Protein AF-A0A419ZVN8-F1 (afdb_monomer_lite)

Structure (mmCIF, N/CA/C/O backbone):
data_AF-A0A419ZVN8-F1
#
_entry.id   AF-A0A419ZVN8-F1
#
loop_
_atom_site.group_PDB
_atom_site.id
_atom_site.type_symbol
_atom_site.label_atom_id
_atom_site.label_alt_id
_atom_site.label_comp_id
_atom_site.label_asym_id
_atom_site.label_entity_id
_atom_site.label_seq_id
_atom_site.pdbx_PDB_ins_code
_atom_site.Cartn_x
_atom_site.Cartn_y
_atom_site.Cartn_z
_atom_site.occupancy
_atom_site.B_iso_or_equiv
_atom_site.auth_seq_id
_atom_site.auth_comp_id
_atom_site.auth_asym_id
_atom_site.auth_atom_id
_atom_site.pdbx_PDB_model_num
ATOM 1 N N . MET A 1 1 ? 14.838 47.247 73.086 1.00 38.44 1 MET A N 1
ATOM 2 C CA . MET A 1 1 ? 15.212 47.671 71.716 1.00 38.44 1 MET A CA 1
ATOM 3 C C . MET A 1 1 ? 15.965 46.538 71.036 1.00 38.44 1 MET A C 1
ATOM 5 O O . MET A 1 1 ? 16.837 45.979 71.684 1.00 38.44 1 MET A O 1
ATOM 9 N N . ARG A 1 2 ? 15.657 46.290 69.749 1.00 32.34 2 ARG A N 1
ATOM 10 C CA . ARG A 1 2 ? 16.235 45.283 68.823 1.00 32.34 2 ARG A CA 1
ATOM 11 C C . ARG A 1 2 ? 15.813 43.832 69.115 1.00 32.34 2 ARG A C 1
ATOM 13 O O . ARG A 1 2 ? 16.054 43.340 70.200 1.00 32.34 2 ARG A O 1
ATOM 20 N N . GLY A 1 3 ? 15.202 43.077 68.208 1.00 31.38 3 GLY A N 1
ATOM 21 C CA . GLY A 1 3 ? 14.732 43.330 66.845 1.00 31.38 3 GLY A CA 1
ATOM 22 C C . GLY A 1 3 ? 14.063 42.042 66.348 1.00 31.38 3 GLY A C 1
ATOM 23 O O . GLY A 1 3 ? 14.644 40.968 66.476 1.00 31.38 3 GLY A O 1
ATOM 24 N N . ALA A 1 4 ? 12.829 42.137 65.853 1.00 32.97 4 ALA A N 1
ATOM 25 C CA . ALA A 1 4 ? 12.082 40.998 65.330 1.00 32.97 4 ALA A CA 1
ATOM 26 C C . ALA A 1 4 ? 12.628 40.604 63.948 1.00 32.97 4 ALA A C 1
ATOM 28 O O . ALA A 1 4 ? 12.724 41.444 63.054 1.00 32.97 4 ALA A O 1
ATOM 29 N N . ARG A 1 5 ? 12.995 39.330 63.772 1.00 33.25 5 ARG A N 1
ATOM 30 C CA . ARG A 1 5 ? 13.278 38.745 62.456 1.00 33.25 5 ARG A CA 1
ATOM 31 C C . ARG A 1 5 ? 11.948 38.344 61.822 1.00 33.25 5 ARG A C 1
ATOM 33 O O . ARG A 1 5 ? 11.276 37.454 62.330 1.00 33.25 5 ARG A O 1
ATOM 40 N N . ALA A 1 6 ? 11.579 39.018 60.738 1.00 33.00 6 ALA A N 1
ATOM 41 C CA . ALA A 1 6 ? 10.453 38.643 59.895 1.00 33.00 6 ALA A CA 1
ATOM 42 C C . ALA A 1 6 ? 10.881 37.502 58.960 1.00 33.00 6 ALA A C 1
ATOM 44 O O . ALA A 1 6 ? 11.754 37.678 58.111 1.00 33.00 6 ALA A O 1
ATOM 45 N N . THR A 1 7 ? 10.283 36.328 59.129 1.00 33.84 7 THR A N 1
ATOM 46 C CA . THR A 1 7 ? 10.391 35.205 58.195 1.00 33.84 7 THR A CA 1
ATOM 47 C C . THR A 1 7 ? 9.341 35.398 57.101 1.00 33.84 7 THR A C 1
ATOM 49 O O . THR A 1 7 ? 8.148 35.270 57.360 1.00 33.84 7 THR A O 1
ATOM 52 N N . LEU A 1 8 ? 9.770 35.732 55.879 1.00 32.59 8 LEU A N 1
ATOM 53 C CA . LEU A 1 8 ? 8.911 35.686 54.694 1.00 32.59 8 LEU A CA 1
ATOM 54 C C . LEU A 1 8 ? 8.665 34.220 54.317 1.00 32.59 8 LEU A C 1
ATOM 56 O O . LEU A 1 8 ? 9.545 33.552 53.777 1.00 32.59 8 LEU A O 1
ATOM 60 N N . THR A 1 9 ? 7.464 33.718 54.579 1.00 33.66 9 THR A N 1
ATOM 61 C CA . THR A 1 9 ? 6.960 32.482 53.980 1.00 33.66 9 THR A CA 1
ATOM 62 C C . THR A 1 9 ? 6.421 32.795 52.585 1.00 33.66 9 THR A C 1
ATOM 64 O O . THR A 1 9 ? 5.310 33.296 52.415 1.00 33.66 9 THR A O 1
ATOM 67 N N . ALA A 1 10 ? 7.230 32.512 51.562 1.00 35.88 10 ALA A N 1
ATOM 68 C CA . ALA A 1 10 ? 6.780 32.498 50.175 1.00 35.88 10 ALA A CA 1
ATOM 69 C C . ALA A 1 10 ? 5.736 31.384 50.016 1.00 35.88 10 ALA A C 1
ATOM 71 O O . ALA A 1 10 ? 6.059 30.198 49.995 1.00 35.88 10 ALA A O 1
ATOM 72 N N . THR A 1 11 ? 4.4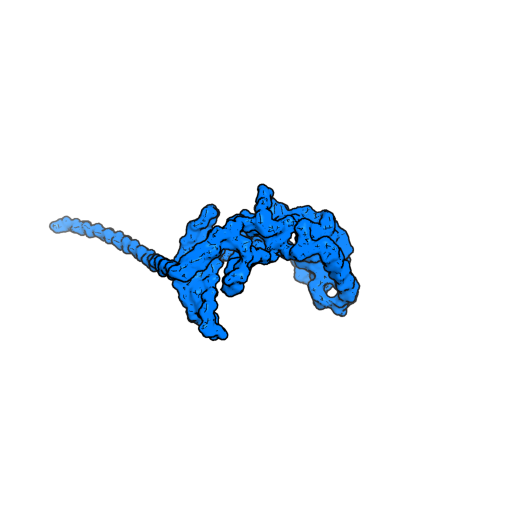65 31.775 49.968 1.00 33.69 11 THR A N 1
ATOM 73 C CA . THR A 1 11 ? 3.355 30.846 49.762 1.00 33.69 11 THR A CA 1
ATOM 74 C C . THR A 1 11 ? 3.328 30.512 48.276 1.00 33.69 11 THR A C 1
ATOM 76 O O . THR A 1 11 ? 2.957 31.344 47.451 1.00 33.69 11 THR A O 1
ATOM 79 N N . CYS A 1 12 ? 3.815 29.323 47.926 1.00 30.81 12 CYS A N 1
ATOM 80 C CA . CYS A 1 12 ? 3.774 28.803 46.567 1.00 30.81 12 CYS A CA 1
ATOM 81 C C . CYS A 1 12 ? 2.303 28.537 46.218 1.00 30.81 12 CYS A C 1
ATOM 83 O O . CYS A 1 12 ? 1.703 27.579 46.705 1.00 30.81 12 CYS A O 1
ATOM 85 N N . LEU A 1 13 ? 1.698 29.443 45.449 1.00 29.70 13 LEU A N 1
ATOM 86 C CA . LEU A 1 13 ? 0.341 29.291 44.943 1.00 29.70 13 LEU A CA 1
ATOM 87 C C . LEU A 1 13 ? 0.371 28.168 43.895 1.00 29.70 13 LEU A C 1
ATOM 89 O O . LEU A 1 13 ? 0.748 28.386 42.744 1.00 29.70 13 LEU A O 1
ATOM 93 N N . ILE A 1 14 ? 0.030 26.947 44.306 1.00 35.34 14 ILE A N 1
ATOM 94 C CA . ILE A 1 14 ? -0.211 25.841 43.380 1.00 35.34 14 ILE A CA 1
ATOM 95 C C . ILE A 1 14 ? -1.505 26.186 42.641 1.00 35.34 14 ILE A C 1
ATOM 97 O O . ILE A 1 14 ? -2.605 25.967 43.143 1.00 35.34 14 ILE A O 1
ATOM 101 N N . LEU A 1 15 ? -1.369 26.782 41.457 1.00 31.55 15 LEU A N 1
ATOM 102 C CA . LEU A 1 15 ? -2.441 26.872 40.474 1.00 31.55 15 LEU A CA 1
ATOM 103 C C . LEU A 1 15 ? -2.736 25.449 39.998 1.00 31.55 15 LEU A C 1
ATOM 105 O O . LEU A 1 15 ? -2.122 24.948 39.057 1.00 31.55 15 LEU A O 1
ATOM 109 N N . THR A 1 16 ? -3.660 24.775 40.677 1.00 30.42 16 THR A N 1
ATOM 110 C CA . THR A 1 16 ? -4.312 23.584 40.142 1.00 30.42 16 THR A CA 1
ATOM 111 C C . THR A 1 16 ? -5.053 24.019 38.887 1.00 30.42 16 THR A C 1
ATOM 113 O O . THR A 1 16 ? -6.088 24.683 38.965 1.00 30.42 16 THR A O 1
ATOM 116 N N . VAL A 1 17 ? -4.495 23.697 37.721 1.00 35.50 17 VAL A N 1
ATOM 117 C CA . VAL A 1 17 ? -5.215 23.785 36.455 1.00 35.50 17 VAL A CA 1
ATOM 118 C C . VAL A 1 17 ? -6.375 22.808 36.592 1.00 35.50 17 VAL A C 1
ATOM 120 O O . VAL A 1 17 ? -6.175 21.598 36.542 1.00 35.50 17 VAL A O 1
ATOM 123 N N . ALA A 1 18 ? -7.570 23.329 36.863 1.00 32.03 18 ALA A N 1
ATOM 124 C CA . ALA A 1 18 ? -8.788 22.547 36.805 1.00 32.03 18 ALA A CA 1
ATOM 125 C C . ALA A 1 18 ? -8.945 22.099 35.350 1.00 32.03 18 ALA A C 1
ATOM 127 O O . ALA A 1 18 ? -9.405 22.860 34.495 1.00 32.03 18 ALA A O 1
ATOM 128 N N . ALA A 1 19 ? -8.494 20.880 35.052 1.00 35.34 19 ALA A N 1
ATOM 129 C CA . ALA A 1 19 ? -8.996 20.155 33.907 1.00 35.34 19 ALA A CA 1
ATOM 130 C C . ALA A 1 19 ? -10.515 20.133 34.092 1.00 35.34 19 ALA A C 1
ATOM 132 O O . ALA A 1 19 ? -11.022 19.615 35.084 1.00 35.34 19 ALA A O 1
ATOM 133 N N . CYS A 1 20 ? -11.241 20.821 33.212 1.00 39.22 20 CYS A N 1
ATOM 134 C CA . CYS A 1 20 ? -12.676 20.635 33.128 1.00 39.22 20 CYS A CA 1
ATOM 135 C C . CYS A 1 20 ? -12.872 19.189 32.680 1.00 39.22 20 CYS A C 1
ATOM 137 O O . CYS A 1 20 ? -12.807 18.898 31.486 1.00 39.22 20 CYS A O 1
ATOM 139 N N . ASP A 1 21 ? -13.046 18.299 33.653 1.00 44.16 21 ASP A N 1
ATOM 140 C CA . ASP A 1 21 ? -13.523 16.941 33.459 1.00 44.16 21 ASP A CA 1
ATOM 141 C C . ASP A 1 21 ? -14.957 17.051 32.941 1.00 44.16 21 ASP A C 1
ATOM 143 O O . ASP A 1 21 ? -15.935 16.966 33.688 1.00 44.16 21 ASP A O 1
ATOM 147 N N . HIS A 1 22 ? -15.094 17.313 31.640 1.00 50.59 22 HIS A N 1
ATOM 148 C CA . HIS A 1 22 ? -16.333 17.068 30.924 1.00 50.59 22 HIS A CA 1
ATOM 149 C C . HIS A 1 22 ? -16.566 15.562 30.977 1.00 50.59 22 HIS A C 1
ATOM 151 O O . HIS A 1 22 ? -16.137 14.807 30.108 1.00 50.59 22 HIS A O 1
ATOM 157 N N . THR A 1 23 ? -17.214 15.125 32.054 1.00 57.00 23 THR A N 1
ATOM 158 C CA . THR A 1 23 ? -17.804 13.800 32.134 1.00 57.00 23 THR A CA 1
ATOM 159 C C . THR A 1 23 ? -18.853 13.748 31.028 1.00 57.00 23 THR A C 1
ATOM 161 O O . THR A 1 23 ? -19.780 14.565 31.034 1.00 57.00 23 THR A O 1
ATOM 164 N N . PRO A 1 24 ? -18.693 12.865 30.030 1.00 61.81 24 PRO A N 1
ATOM 165 C CA . PRO A 1 24 ? -19.634 12.787 28.926 1.00 61.81 24 PRO A CA 1
ATOM 166 C C . PRO A 1 24 ? -21.029 12.525 29.475 1.00 61.81 24 PRO A C 1
ATOM 168 O O . PRO A 1 24 ? -21.186 11.745 30.421 1.00 61.81 24 PRO A O 1
ATOM 171 N N . ALA A 1 25 ? -22.041 13.143 28.866 1.00 70.25 25 ALA A N 1
ATOM 172 C CA . ALA A 1 25 ? -23.415 12.790 29.175 1.00 70.25 25 ALA A CA 1
ATOM 173 C C . ALA A 1 25 ? -23.591 11.266 29.009 1.00 70.25 25 ALA A C 1
ATOM 175 O O . ALA A 1 25 ? -23.062 10.687 28.052 1.00 70.25 25 ALA A O 1
ATOM 176 N N . PRO A 1 26 ? -24.291 10.590 29.935 1.00 79.62 26 PRO A N 1
ATOM 177 C CA . PRO A 1 26 ? -24.546 9.167 29.794 1.00 79.62 26 PRO A CA 1
ATOM 178 C C . PRO A 1 26 ? -25.310 8.912 28.494 1.00 79.62 26 PRO A C 1
ATOM 180 O O . PRO A 1 26 ? -26.204 9.680 28.138 1.00 79.62 26 PRO A O 1
ATOM 183 N N . LEU A 1 27 ? -24.978 7.809 27.816 1.00 81.75 27 LEU A N 1
ATOM 184 C CA . LEU A 1 27 ? -25.662 7.399 26.591 1.00 81.75 27 LEU A CA 1
ATOM 185 C C . LEU A 1 27 ? -27.183 7.373 26.804 1.00 81.75 27 LEU A C 1
ATOM 187 O O . LEU A 1 27 ? -27.677 6.831 27.805 1.00 81.75 27 LEU A O 1
ATOM 191 N N . SER A 1 28 ? -27.923 7.917 25.842 1.00 87.25 28 SER A N 1
ATOM 192 C CA . SER A 1 28 ? -29.377 7.784 25.779 1.00 87.25 28 SER A CA 1
ATOM 193 C C . SER A 1 28 ? -29.785 6.313 25.660 1.00 87.25 28 SER A C 1
ATOM 195 O O . SER A 1 28 ? -28.987 5.446 25.299 1.00 87.25 28 SER A O 1
ATOM 197 N N . GLN A 1 29 ? -31.052 6.004 25.942 1.00 88.69 29 GLN A N 1
ATOM 198 C CA . GLN A 1 29 ? -31.547 4.630 25.822 1.00 88.69 29 GLN A CA 1
ATOM 199 C C . GLN A 1 29 ? -31.374 4.072 24.400 1.00 88.69 29 GLN A C 1
ATOM 201 O O . GLN A 1 29 ? -31.013 2.909 24.239 1.00 88.69 29 GLN A O 1
ATOM 206 N N . GLN A 1 30 ? -31.576 4.915 23.384 1.00 86.50 30 GLN A N 1
ATOM 207 C CA . GLN A 1 30 ? -31.371 4.552 21.985 1.00 86.50 30 GLN A CA 1
ATOM 208 C C . GLN A 1 30 ? -29.889 4.285 21.681 1.00 86.50 30 GLN A C 1
ATOM 210 O O . GLN A 1 30 ? -29.562 3.273 21.072 1.00 86.50 30 GLN A O 1
ATOM 215 N N . GLU A 1 31 ? -28.978 5.146 22.143 1.00 85.50 31 GLU A N 1
ATOM 216 C CA . GLU A 1 31 ? -27.533 4.941 21.950 1.00 85.50 31 GLU A CA 1
ATOM 217 C C . GLU A 1 31 ? -27.042 3.677 22.661 1.00 85.50 31 GLU A C 1
ATOM 219 O O . GLU A 1 31 ? -26.253 2.925 22.096 1.00 85.50 31 GLU A O 1
ATOM 224 N N . LYS A 1 32 ? -27.556 3.385 23.862 1.00 89.00 32 LYS A N 1
ATOM 225 C CA . LYS A 1 32 ? -27.268 2.125 24.561 1.00 89.00 32 LYS A CA 1
ATOM 226 C C . LYS A 1 32 ? -27.715 0.912 23.754 1.00 89.00 32 LYS A C 1
ATOM 228 O O . LYS A 1 32 ? -26.966 -0.057 23.688 1.00 89.00 32 LYS A O 1
ATOM 233 N N . GLN A 1 33 ? -28.903 0.954 23.150 1.00 89.69 33 GLN A N 1
ATOM 234 C CA . GLN A 1 33 ? -29.400 -0.136 22.305 1.00 89.69 33 GLN A CA 1
ATOM 235 C C . GLN A 1 33 ? -28.502 -0.349 21.083 1.00 89.69 33 GLN A C 1
ATOM 237 O O . GLN A 1 33 ? -28.076 -1.476 20.857 1.00 89.69 33 GLN A O 1
ATOM 242 N N . ILE A 1 34 ? -28.135 0.726 20.377 1.00 87.19 34 ILE A N 1
ATOM 243 C CA . ILE A 1 34 ? -27.240 0.662 19.208 1.00 87.19 34 ILE A CA 1
ATOM 244 C C . ILE A 1 34 ? -25.877 0.082 19.597 1.00 87.19 34 ILE A C 1
ATOM 246 O O . ILE A 1 34 ? -25.392 -0.845 18.958 1.00 87.19 34 ILE A O 1
ATOM 250 N N . VAL A 1 35 ? -25.261 0.591 20.669 1.00 87.06 35 VAL A N 1
ATOM 251 C CA . VAL A 1 35 ? -23.969 0.081 21.153 1.00 87.06 35 VAL A CA 1
ATOM 252 C C . VAL A 1 35 ? -24.077 -1.388 21.567 1.00 87.06 35 VAL A C 1
ATOM 254 O O . VAL A 1 35 ? -23.180 -2.170 21.260 1.00 87.06 35 VAL A O 1
ATOM 257 N N . THR A 1 36 ? -25.169 -1.781 22.227 1.00 90.75 36 THR A N 1
ATOM 258 C CA . THR A 1 36 ? -25.416 -3.182 22.608 1.00 90.75 36 THR A CA 1
ATOM 259 C C . THR A 1 36 ? -25.515 -4.083 21.380 1.00 90.75 36 THR A C 1
ATOM 261 O O . THR A 1 36 ? -24.884 -5.132 21.352 1.00 90.75 36 THR A O 1
ATOM 264 N N . GLU A 1 37 ? -26.259 -3.676 20.352 1.00 88.31 37 GLU A N 1
ATOM 265 C CA . GLU A 1 37 ? -26.406 -4.437 19.107 1.00 88.31 37 GLU A CA 1
ATOM 266 C C . GLU A 1 37 ? -25.074 -4.567 18.358 1.00 88.31 37 GLU A C 1
ATOM 268 O O . GLU A 1 37 ? -24.671 -5.671 17.996 1.00 88.31 37 GLU A O 1
ATOM 273 N N . LEU A 1 38 ? -24.331 -3.463 18.227 1.00 87.06 38 LEU A N 1
ATOM 274 C CA . LEU A 1 38 ? -23.009 -3.437 17.595 1.00 87.06 38 LEU A CA 1
ATOM 275 C C . LEU A 1 38 ? -21.993 -4.356 18.266 1.00 87.06 38 LEU A C 1
ATOM 277 O O . LEU A 1 38 ? -21.123 -4.924 17.608 1.00 87.06 38 LEU A O 1
ATOM 281 N N . THR A 1 39 ? -22.076 -4.469 19.589 1.00 90.31 39 THR A N 1
ATOM 282 C CA . THR A 1 39 ? -21.124 -5.239 20.392 1.00 90.31 39 THR A CA 1
ATOM 283 C C . THR A 1 39 ? -21.623 -6.640 20.736 1.00 90.31 39 THR A C 1
ATOM 285 O O . THR A 1 39 ? -20.888 -7.405 21.358 1.00 90.31 39 THR A O 1
ATOM 288 N N . ALA A 1 40 ? -22.827 -7.018 20.294 1.00 91.94 40 ALA A N 1
ATOM 289 C CA . ALA A 1 40 ? -23.412 -8.327 20.577 1.00 91.94 40 ALA A CA 1
ATOM 290 C C . ALA A 1 40 ? -22.650 -9.478 19.903 1.00 91.94 40 ALA A C 1
ATOM 292 O O . ALA A 1 40 ? -22.588 -10.580 20.444 1.00 91.94 40 ALA A O 1
ATOM 293 N N . ASN A 1 41 ? -22.070 -9.227 18.726 1.00 91.94 41 ASN A N 1
ATOM 294 C CA . ASN A 1 41 ? -21.325 -10.215 17.953 1.00 91.94 41 ASN A CA 1
ATOM 295 C C . ASN A 1 41 ? -20.033 -9.602 17.407 1.00 91.94 41 ASN A C 1
ATOM 297 O O . ASN A 1 41 ? -19.969 -9.182 16.252 1.00 91.94 41 ASN A O 1
ATOM 301 N N . LEU A 1 42 ? -19.011 -9.529 18.257 1.00 93.31 42 LEU A N 1
ATOM 302 C CA . LEU A 1 42 ? -17.692 -9.051 17.863 1.00 93.31 42 LEU A CA 1
ATOM 303 C C . LEU A 1 42 ? -16.832 -10.194 17.321 1.00 93.31 42 LEU A C 1
ATOM 305 O O . LEU A 1 42 ? -16.788 -11.286 17.888 1.00 93.31 42 LEU A O 1
ATOM 309 N N . LYS A 1 43 ? -16.087 -9.905 16.257 1.00 94.19 43 LYS A N 1
ATOM 310 C CA . LYS A 1 43 ? -15.035 -10.761 15.715 1.00 94.19 43 LYS A CA 1
ATOM 311 C C . LYS A 1 43 ? -13.684 -10.080 15.849 1.00 94.19 43 LYS A C 1
ATOM 313 O O . LYS A 1 43 ? -13.550 -8.888 15.569 1.00 94.19 43 LYS A O 1
ATOM 318 N N . THR A 1 44 ? -12.675 -10.850 16.235 1.00 95.00 44 THR A N 1
ATOM 319 C CA . THR A 1 44 ? -11.290 -10.381 16.254 1.00 95.00 44 THR A CA 1
ATOM 320 C C . THR A 1 44 ? -10.742 -10.333 14.830 1.00 95.00 44 THR A C 1
ATOM 322 O O . THR A 1 44 ? -10.755 -11.333 14.117 1.00 95.00 44 THR A O 1
ATOM 325 N N . ARG A 1 45 ? -10.255 -9.164 14.422 1.00 94.50 45 ARG A N 1
ATOM 326 C CA . ARG A 1 45 ? -9.650 -8.873 13.121 1.00 94.50 45 ARG A CA 1
ATOM 327 C C . ARG A 1 45 ? -8.176 -8.520 13.314 1.00 94.50 45 ARG A C 1
ATOM 329 O O . ARG A 1 45 ? -7.815 -7.889 14.307 1.00 94.50 45 ARG A O 1
ATOM 336 N N . CYS A 1 46 ? -7.335 -8.908 12.358 1.00 94.69 46 CYS A N 1
ATOM 337 C CA . CYS A 1 46 ? -5.917 -8.549 12.337 1.00 94.69 46 CYS A CA 1
ATOM 338 C C . CYS A 1 46 ? -5.700 -7.322 11.444 1.00 94.69 46 CYS A C 1
ATOM 340 O O . CYS A 1 46 ? -5.969 -7.391 10.245 1.00 94.69 46 CYS A O 1
ATOM 342 N N . VAL A 1 47 ? -5.193 -6.225 12.008 1.00 93.56 47 VAL A N 1
ATOM 343 C CA . VAL A 1 47 ? -4.910 -4.973 11.288 1.00 93.56 47 VAL A CA 1
ATOM 344 C C . VAL A 1 47 ? -3.490 -4.537 11.616 1.00 93.56 47 VAL A C 1
ATOM 346 O O . VAL A 1 47 ? -3.141 -4.369 12.784 1.00 93.56 47 VAL A O 1
ATOM 349 N N . GLY A 1 48 ? -2.644 -4.394 10.595 1.00 93.38 48 GLY A N 1
ATOM 350 C CA . GLY A 1 48 ? -1.220 -4.151 10.792 1.00 93.38 48 GLY A CA 1
ATOM 351 C C . GLY A 1 48 ? -0.600 -5.255 11.643 1.00 93.38 48 GLY A C 1
ATOM 352 O O . GLY A 1 48 ? -0.553 -6.411 11.229 1.00 93.38 48 GLY A O 1
ATOM 353 N N . ARG A 1 49 ? -0.150 -4.898 12.844 1.00 92.00 49 ARG A N 1
ATOM 354 C CA . ARG A 1 49 ? 0.451 -5.825 13.820 1.00 92.00 49 ARG A CA 1
ATOM 355 C C . ARG A 1 49 ? -0.417 -6.055 15.055 1.00 92.00 49 ARG A C 1
ATOM 357 O O . ARG A 1 49 ? 0.046 -6.639 16.029 1.00 92.00 49 ARG A O 1
ATOM 364 N N . TYR A 1 50 ? -1.656 -5.575 15.030 1.00 91.12 50 TYR A N 1
ATOM 365 C CA . TYR A 1 50 ? -2.545 -5.554 16.181 1.00 91.12 50 TYR A CA 1
ATOM 366 C C . TYR A 1 50 ? -3.824 -6.334 15.905 1.00 91.12 50 TYR A C 1
ATOM 368 O O . TYR A 1 50 ? -4.206 -6.595 14.762 1.00 91.12 50 TYR A O 1
ATOM 376 N N . LEU A 1 51 ? -4.493 -6.692 16.996 1.00 92.88 51 LEU A N 1
ATOM 377 C CA . LEU A 1 51 ? -5.805 -7.311 16.973 1.00 92.88 51 LEU A CA 1
ATOM 378 C C . LEU A 1 51 ? -6.842 -6.293 17.434 1.00 92.88 51 LEU A C 1
ATOM 380 O O . LEU A 1 51 ? -6.658 -5.635 18.458 1.00 92.88 51 LEU A O 1
ATOM 384 N N . ILE A 1 52 ? -7.939 -6.193 16.691 1.00 91.44 52 ILE A N 1
ATOM 385 C CA . ILE A 1 52 ? -9.081 -5.351 17.037 1.00 91.44 52 ILE A CA 1
ATOM 386 C C . ILE A 1 52 ? -10.371 -6.157 16.956 1.00 91.44 52 ILE A C 1
ATOM 388 O O . ILE A 1 52 ? -10.549 -6.977 16.062 1.00 91.44 52 ILE A O 1
ATOM 392 N N . ASN A 1 53 ? -11.287 -5.923 17.888 1.00 93.31 53 ASN A N 1
ATOM 393 C CA . ASN A 1 53 ? -12.617 -6.514 17.839 1.00 93.31 53 ASN A CA 1
ATOM 394 C C . ASN A 1 53 ? -13.563 -5.581 17.080 1.00 93.31 53 ASN A C 1
ATOM 396 O O . ASN A 1 53 ? -13.763 -4.444 17.498 1.00 93.31 53 ASN A O 1
ATOM 400 N N . MET A 1 54 ? -14.153 -6.075 15.992 1.00 92.38 54 MET A N 1
ATOM 401 C CA . MET A 1 54 ? -15.116 -5.343 15.162 1.00 92.38 54 MET A CA 1
ATOM 402 C C . MET A 1 54 ? -16.450 -6.091 15.098 1.00 92.38 54 MET A C 1
ATOM 404 O O . MET A 1 54 ? -16.447 -7.316 15.246 1.00 92.38 54 MET A O 1
ATOM 408 N N . PRO A 1 55 ? -17.583 -5.403 14.857 1.00 91.50 55 PRO A N 1
ATOM 409 C CA . PRO A 1 55 ? -18.851 -6.069 14.571 1.00 91.50 55 PRO A CA 1
ATOM 410 C C . PRO A 1 55 ? -18.682 -7.134 13.482 1.00 91.50 55 PRO A C 1
ATOM 412 O O . PRO A 1 55 ? -17.956 -6.935 12.506 1.00 91.50 55 PRO A O 1
ATOM 415 N N . GLY A 1 56 ? -19.300 -8.298 13.671 1.00 90.31 56 GLY A N 1
ATOM 416 C CA . GLY A 1 56 ? -19.064 -9.470 12.827 1.00 90.31 56 GLY A CA 1
ATOM 417 C C . GLY A 1 56 ? -19.513 -9.313 11.371 1.00 90.31 56 GLY A C 1
ATOM 418 O O . GLY A 1 56 ? -19.068 -10.088 10.525 1.00 90.31 56 GLY A O 1
ATOM 419 N N . ASP A 1 57 ? -20.365 -8.330 11.088 1.00 88.69 57 ASP A N 1
ATOM 420 C CA . ASP A 1 57 ? -20.850 -7.926 9.765 1.00 88.69 57 ASP A CA 1
ATOM 421 C C . ASP A 1 57 ? -20.042 -6.767 9.149 1.00 88.69 57 ASP A C 1
ATOM 423 O O . ASP A 1 57 ? -20.342 -6.324 8.038 1.00 88.69 57 ASP A O 1
ATOM 427 N N . ALA A 1 58 ? -19.018 -6.263 9.847 1.00 91.31 58 ALA A N 1
ATOM 428 C CA . ALA A 1 58 ? -18.166 -5.198 9.343 1.00 91.31 58 ALA A CA 1
ATOM 429 C C . ALA A 1 58 ? -17.325 -5.689 8.157 1.00 91.31 58 ALA A C 1
ATOM 431 O O . ALA A 1 58 ? -16.588 -6.671 8.275 1.00 91.31 58 ALA A O 1
ATOM 432 N N . VAL A 1 59 ? -17.399 -4.966 7.039 1.00 91.44 59 VAL A N 1
ATOM 433 C CA . VAL A 1 59 ? -16.652 -5.258 5.810 1.00 91.44 59 VAL A CA 1
ATOM 434 C C . VAL A 1 59 ? -15.308 -4.542 5.846 1.00 91.44 59 VAL A C 1
ATOM 436 O O . VAL A 1 59 ? -15.266 -3.313 5.956 1.00 91.44 59 VAL A O 1
ATOM 439 N N . GLU A 1 60 ? -14.223 -5.308 5.726 1.00 92.81 60 GLU A N 1
ATOM 440 C CA . GLU A 1 60 ? -12.848 -4.806 5.734 1.00 92.81 60 GLU A CA 1
ATOM 441 C C . GLU A 1 60 ? -12.423 -4.341 4.331 1.00 92.81 60 GLU A C 1
ATOM 443 O O . GLU A 1 60 ? -12.625 -5.016 3.319 1.00 92.81 60 GLU A O 1
ATOM 448 N N . SER A 1 61 ? -11.789 -3.177 4.248 1.00 92.50 61 SER A N 1
ATOM 449 C CA . SER A 1 61 ? -11.118 -2.707 3.035 1.00 92.50 61 SER A CA 1
ATOM 450 C C . SER A 1 61 ? -9.901 -1.877 3.405 1.00 92.50 61 SER A C 1
ATOM 452 O O . SER A 1 61 ? -9.843 -1.323 4.495 1.00 92.50 61 SER A O 1
ATOM 454 N N . GLY A 1 62 ? -8.904 -1.785 2.532 1.00 92.00 62 GLY A N 1
ATOM 455 C CA . GLY A 1 62 ? -7.688 -1.066 2.884 1.00 92.00 62 GLY A CA 1
ATOM 456 C C . GLY A 1 62 ? -6.499 -1.431 2.023 1.00 92.00 62 GLY A C 1
ATOM 457 O O . GLY A 1 62 ? -6.618 -2.144 1.023 1.00 92.00 62 GLY A O 1
ATOM 458 N N . HIS A 1 63 ? -5.343 -0.916 2.417 1.00 90.94 63 HIS A N 1
ATOM 459 C CA . HIS A 1 63 ? -4.073 -1.205 1.768 1.00 90.94 63 HIS A CA 1
ATOM 460 C C . HIS A 1 63 ? -2.914 -1.085 2.757 1.00 90.94 63 HIS A C 1
ATOM 462 O O . HIS A 1 63 ? -3.044 -0.509 3.837 1.00 90.94 63 HIS A O 1
ATOM 468 N N . ALA A 1 64 ? -1.767 -1.631 2.362 1.00 95.69 64 ALA A N 1
ATOM 469 C CA . ALA A 1 64 ? -0.521 -1.478 3.094 1.00 95.69 64 ALA A CA 1
ATOM 470 C C . ALA A 1 64 ? 0.511 -0.739 2.243 1.00 95.69 64 ALA A C 1
ATOM 472 O O . ALA A 1 64 ? 0.506 -0.812 1.011 1.00 95.69 64 ALA A O 1
ATOM 473 N N . LYS A 1 65 ? 1.446 -0.061 2.895 1.00 96.06 65 LYS A N 1
ATOM 474 C CA . LYS A 1 65 ? 2.666 0.452 2.287 1.00 96.06 65 LYS A CA 1
ATOM 475 C C . LYS A 1 65 ? 3.845 0.047 3.153 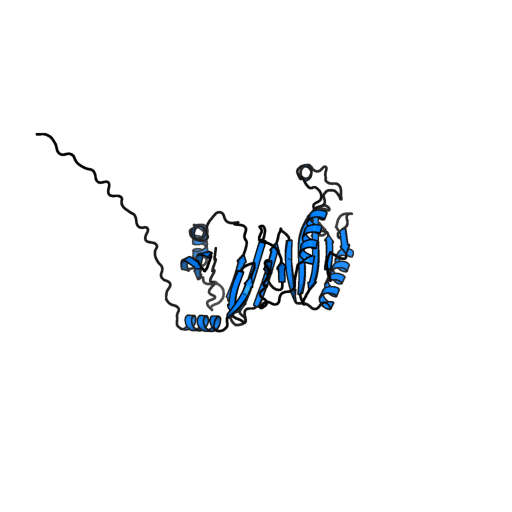1.00 96.06 65 LYS A C 1
ATOM 477 O O . LYS A 1 65 ? 3.959 0.495 4.283 1.00 96.06 65 LYS A O 1
ATOM 482 N N . ILE A 1 66 ? 4.716 -0.801 2.622 1.00 95.38 66 ILE A N 1
ATOM 483 C CA . ILE A 1 66 ? 5.824 -1.402 3.372 1.00 95.38 66 ILE A CA 1
ATOM 484 C C . ILE A 1 66 ? 7.109 -1.136 2.598 1.00 95.38 66 ILE A C 1
ATOM 486 O O . ILE A 1 66 ? 7.179 -1.408 1.402 1.00 95.38 66 ILE A O 1
ATOM 490 N N . GLN A 1 67 ? 8.114 -0.548 3.247 1.00 94.19 67 GLN A N 1
ATOM 491 C CA . GLN A 1 67 ? 9.391 -0.160 2.633 1.00 94.19 67 GLN A CA 1
ATOM 492 C C . GLN A 1 67 ? 9.213 0.667 1.341 1.00 94.19 67 GLN A C 1
ATOM 494 O O . GLN A 1 67 ? 9.957 0.533 0.369 1.00 94.19 67 GLN A O 1
ATOM 499 N N . GLY A 1 68 ? 8.189 1.528 1.315 1.00 94.06 68 GLY A N 1
ATOM 500 C CA . GLY A 1 68 ? 7.840 2.357 0.159 1.00 94.06 68 GLY A CA 1
ATOM 501 C C . GLY A 1 68 ? 7.037 1.655 -0.945 1.00 94.06 68 GLY A C 1
ATOM 502 O O . GLY A 1 68 ? 6.589 2.338 -1.868 1.00 94.06 68 GLY A O 1
ATOM 503 N N . VAL A 1 69 ? 6.812 0.341 -0.849 1.00 97.56 69 VAL A N 1
ATOM 504 C CA . VAL A 1 69 ? 5.989 -0.440 -1.783 1.00 97.56 69 VAL A CA 1
ATOM 505 C C . VAL A 1 69 ? 4.536 -0.387 -1.330 1.00 97.56 69 VAL A C 1
ATOM 507 O O . VAL A 1 69 ? 4.208 -0.869 -0.251 1.00 97.56 69 VAL A O 1
ATOM 510 N N . SER A 1 70 ? 3.656 0.178 -2.152 1.00 97.69 70 SER A N 1
ATOM 511 C CA . SER A 1 70 ? 2.208 0.132 -1.925 1.00 97.69 70 SER A CA 1
ATOM 512 C C . SER A 1 70 ? 1.666 -1.226 -2.352 1.00 97.69 70 SER A C 1
ATOM 514 O O . SER A 1 70 ? 1.908 -1.643 -3.479 1.00 97.69 70 SER A O 1
ATOM 516 N N . ILE A 1 71 ? 0.922 -1.901 -1.484 1.00 97.56 71 ILE A N 1
ATOM 517 C CA . ILE A 1 71 ? 0.403 -3.253 -1.684 1.00 97.56 71 ILE A CA 1
ATOM 518 C C . ILE A 1 71 ? -1.119 -3.198 -1.576 1.00 97.56 71 ILE A C 1
ATOM 520 O O . ILE A 1 71 ? -1.671 -2.901 -0.517 1.00 97.56 71 ILE A O 1
ATOM 524 N N . GLY A 1 72 ? -1.793 -3.491 -2.686 1.00 95.38 72 GLY A N 1
ATOM 525 C CA . GLY A 1 72 ? -3.234 -3.732 -2.712 1.00 95.38 72 GLY A CA 1
ATOM 526 C C . GLY A 1 72 ? -3.537 -5.216 -2.886 1.00 95.38 72 GLY A C 1
ATOM 527 O O . GLY A 1 72 ? -2.808 -5.907 -3.605 1.00 95.38 72 GLY A O 1
ATOM 528 N N . ALA A 1 73 ? -4.623 -5.682 -2.274 1.00 96.94 73 ALA A N 1
ATOM 529 C CA . ALA A 1 73 ? -5.191 -7.002 -2.520 1.00 96.94 73 ALA A CA 1
ATOM 530 C C . ALA A 1 73 ? -6.608 -6.887 -3.093 1.00 96.94 73 ALA A C 1
ATOM 532 O O . ALA A 1 73 ? -7.341 -5.941 -2.807 1.00 96.94 73 ALA A O 1
ATOM 533 N N . LYS A 1 74 ? -7.001 -7.859 -3.915 1.00 96.62 74 LYS A N 1
ATOM 534 C CA . LYS A 1 74 ? -8.363 -7.975 -4.442 1.00 96.62 74 LYS A CA 1
ATOM 535 C C . LYS A 1 74 ? -8.759 -9.440 -4.531 1.00 96.62 74 LYS A C 1
ATOM 537 O O . LYS A 1 74 ? -8.068 -10.206 -5.198 1.00 96.62 74 LYS A O 1
ATOM 542 N N . ALA A 1 75 ? -9.879 -9.805 -3.912 1.00 96.44 75 ALA A N 1
ATOM 543 C CA . ALA A 1 75 ? -10.452 -11.139 -4.055 1.00 96.44 75 ALA A CA 1
ATOM 544 C C . ALA A 1 75 ? -10.840 -11.396 -5.522 1.00 96.44 75 ALA A C 1
ATOM 546 O O . ALA A 1 75 ? -11.558 -10.590 -6.125 1.00 96.44 75 ALA A O 1
ATOM 547 N N . MET A 1 76 ? -10.334 -12.481 -6.109 1.00 97.69 76 MET A N 1
ATOM 548 C CA . MET A 1 76 ? -10.661 -12.919 -7.469 1.00 97.69 76 MET A CA 1
ATOM 549 C C . MET A 1 76 ? -10.174 -14.345 -7.753 1.00 97.69 76 MET A C 1
ATOM 551 O O . MET A 1 76 ? -9.235 -14.834 -7.123 1.00 97.69 76 MET A O 1
ATOM 555 N N . THR A 1 77 ? -10.772 -14.998 -8.754 1.00 98.31 77 THR A N 1
ATOM 556 C CA . THR A 1 77 ? -10.315 -16.320 -9.208 1.00 98.31 77 THR A CA 1
ATOM 557 C C . THR A 1 77 ? -8.962 -16.237 -9.914 1.00 98.31 77 THR A C 1
ATOM 559 O O . THR A 1 77 ? -8.555 -15.175 -10.401 1.00 98.31 77 THR A O 1
ATOM 562 N N . GLU A 1 78 ? -8.264 -17.367 -9.991 1.00 97.94 78 GLU A N 1
ATOM 563 C CA . GLU A 1 78 ? -6.973 -17.449 -10.671 1.00 97.94 78 GLU A CA 1
ATOM 564 C C . GLU A 1 78 ? -7.105 -17.169 -12.178 1.00 97.94 78 GLU A C 1
ATOM 566 O O . GLU A 1 78 ? -6.261 -16.496 -12.771 1.00 97.94 78 GLU A O 1
ATOM 571 N N . GLU A 1 79 ? -8.199 -17.600 -12.811 1.00 98.31 79 GLU A N 1
ATOM 572 C CA . GLU A 1 79 ? -8.469 -17.323 -14.226 1.00 98.31 79 GLU A CA 1
ATOM 573 C C . GLU A 1 79 ? -8.684 -15.828 -14.468 1.00 98.31 79 GLU A C 1
ATOM 575 O O . GLU A 1 79 ? -8.154 -15.266 -15.432 1.00 98.31 79 GLU A O 1
ATOM 580 N N . ALA A 1 80 ? -9.428 -15.162 -13.577 1.00 98.56 80 ALA A N 1
ATOM 581 C CA . ALA A 1 80 ? -9.636 -13.720 -13.643 1.00 98.56 80 ALA A CA 1
ATOM 582 C C . ALA A 1 80 ? -8.311 -12.964 -13.468 1.00 98.56 80 ALA A C 1
ATOM 584 O O . ALA A 1 80 ? -8.059 -11.999 -14.190 1.00 98.56 80 ALA A O 1
ATOM 585 N N . TYR A 1 81 ? -7.444 -13.434 -12.568 1.00 98.50 81 TYR A N 1
ATOM 586 C CA . TYR A 1 81 ? -6.090 -12.913 -12.398 1.00 98.50 81 TYR A CA 1
ATOM 587 C C . TYR A 1 81 ? -5.242 -13.066 -13.668 1.00 98.50 81 TYR A C 1
ATOM 589 O O . TYR A 1 81 ? -4.701 -12.078 -14.166 1.00 98.50 81 TYR A O 1
ATOM 597 N N . ARG A 1 82 ? -5.161 -14.277 -14.234 1.00 98.25 82 ARG A N 1
ATOM 598 C CA . ARG A 1 82 ? -4.390 -14.554 -15.460 1.00 98.25 82 ARG A CA 1
ATOM 599 C C . ARG A 1 82 ? -4.867 -13.675 -16.619 1.00 98.25 82 ARG A C 1
ATOM 601 O O . ARG A 1 82 ? -4.051 -13.118 -17.353 1.00 98.25 82 ARG A O 1
ATOM 608 N N . LYS A 1 83 ? -6.186 -13.490 -16.745 1.00 98.50 83 LYS A N 1
ATOM 609 C CA . LYS A 1 83 ? -6.787 -12.584 -17.730 1.00 98.50 83 LYS A CA 1
ATOM 610 C C . LYS A 1 83 ? -6.410 -11.124 -17.473 1.00 98.50 83 LYS A C 1
ATOM 612 O O . LYS A 1 83 ? -6.053 -10.435 -18.425 1.00 98.50 83 LYS A O 1
ATOM 617 N N . GLU A 1 84 ? -6.457 -10.661 -16.222 1.00 98.56 84 GLU A N 1
ATOM 618 C CA . GLU A 1 84 ? -6.070 -9.291 -15.853 1.00 98.56 84 GLU A CA 1
ATOM 619 C C . GLU A 1 84 ? -4.608 -9.006 -16.231 1.00 98.56 84 GLU A C 1
ATOM 621 O O . GLU A 1 84 ? -4.328 -7.995 -16.877 1.00 98.56 84 GLU A O 1
ATOM 626 N N . VAL A 1 85 ? -3.685 -9.917 -15.902 1.00 98.50 85 VAL A N 1
ATOM 627 C CA . VAL A 1 85 ? -2.255 -9.776 -16.229 1.00 98.50 85 VAL A CA 1
ATOM 628 C C . VAL A 1 85 ? -2.029 -9.749 -17.743 1.00 98.50 85 VAL A C 1
ATOM 630 O O . VAL A 1 85 ? -1.351 -8.850 -18.242 1.00 98.50 85 VAL A O 1
ATOM 633 N N . ALA A 1 86 ? -2.643 -10.666 -18.497 1.00 98.44 86 ALA A N 1
ATOM 634 C CA . ALA A 1 86 ? -2.505 -10.715 -19.956 1.00 98.44 86 ALA A CA 1
ATOM 635 C C . ALA A 1 86 ? -3.075 -9.461 -20.649 1.00 98.44 86 ALA A C 1
ATOM 637 O O . ALA A 1 86 ? -2.488 -8.928 -21.599 1.00 98.44 86 ALA A O 1
ATOM 638 N N . GLN A 1 87 ? -4.209 -8.951 -20.160 1.00 98.56 87 GLN A N 1
ATOM 639 C CA . GLN A 1 87 ? -4.793 -7.699 -20.644 1.00 98.56 87 GLN A CA 1
ATOM 640 C C . GLN A 1 87 ? -3.887 -6.509 -20.334 1.00 98.56 87 GLN A C 1
ATOM 642 O O . GLN A 1 87 ? -3.637 -5.683 -21.215 1.00 98.56 87 GLN A O 1
ATOM 647 N N . ARG A 1 88 ? -3.352 -6.438 -19.110 1.00 98.25 88 ARG A N 1
ATOM 648 C CA . ARG A 1 88 ? -2.412 -5.389 -18.711 1.00 98.25 88 ARG A CA 1
ATOM 649 C C . ARG A 1 88 ? -1.168 -5.399 -19.591 1.00 98.25 88 ARG A C 1
ATOM 651 O O . ARG A 1 88 ? -0.780 -4.344 -20.084 1.00 98.25 88 ARG A O 1
ATOM 658 N N . GLU A 1 89 ? -0.594 -6.568 -19.852 1.00 98.50 89 GLU A N 1
ATOM 659 C CA . GLU A 1 89 ? 0.561 -6.712 -20.738 1.00 98.50 89 GLU A CA 1
ATOM 660 C C . GLU A 1 89 ? 0.260 -6.228 -22.161 1.00 98.50 89 GLU A C 1
ATOM 662 O O . GLU A 1 89 ? 1.053 -5.488 -22.742 1.00 98.50 89 GLU A O 1
ATOM 667 N N . THR A 1 90 ? -0.905 -6.587 -22.706 1.00 98.50 90 THR A N 1
ATOM 668 C CA . THR A 1 90 ? -1.343 -6.138 -24.037 1.00 98.50 90 THR A CA 1
ATOM 669 C C . THR A 1 90 ? -1.439 -4.612 -24.103 1.00 98.50 90 THR A C 1
ATOM 671 O O . THR A 1 90 ? -0.905 -3.998 -25.028 1.00 98.50 90 THR A O 1
ATOM 674 N N . VAL A 1 91 ? -2.057 -3.984 -23.096 1.00 98.44 91 VAL A N 1
ATOM 675 C CA . VAL A 1 91 ? -2.167 -2.519 -23.000 1.00 98.44 91 VAL A CA 1
ATOM 676 C C . VAL A 1 91 ? -0.788 -1.868 -22.893 1.00 98.44 91 VAL A C 1
ATOM 678 O O . VAL A 1 91 ? -0.510 -0.904 -23.607 1.00 98.44 91 VAL A O 1
ATOM 681 N N . LEU A 1 92 ? 0.099 -2.399 -22.046 1.00 98.44 92 LEU A N 1
ATOM 682 C CA . LEU A 1 92 ? 1.442 -1.849 -21.852 1.00 98.44 92 LEU A CA 1
ATOM 683 C C . LEU A 1 92 ? 2.302 -1.960 -23.119 1.00 98.44 92 LEU A C 1
ATOM 685 O O . LEU A 1 92 ? 3.015 -1.013 -23.441 1.00 98.44 92 LEU A O 1
ATOM 689 N N . LYS A 1 93 ? 2.200 -3.068 -23.866 1.00 98.00 93 LYS A N 1
ATOM 690 C CA . LYS A 1 93 ? 2.898 -3.260 -25.151 1.00 98.00 93 LYS A CA 1
ATOM 691 C C . LYS A 1 93 ? 2.372 -2.349 -26.262 1.00 98.00 93 LYS A C 1
ATOM 693 O O . LYS A 1 93 ? 3.143 -1.942 -27.126 1.00 98.00 93 LYS A O 1
ATOM 698 N N . ALA A 1 94 ? 1.074 -2.048 -26.260 1.00 98.06 94 ALA A N 1
ATOM 699 C CA . ALA A 1 94 ? 0.452 -1.181 -27.262 1.00 98.06 94 ALA A CA 1
ATOM 700 C C . ALA A 1 94 ? 0.674 0.317 -26.987 1.00 98.06 94 ALA A C 1
ATOM 702 O O . ALA A 1 94 ? 0.619 1.130 -27.911 1.00 98.06 94 ALA A O 1
ATOM 703 N N . THR A 1 95 ? 0.914 0.691 -25.729 1.00 98.38 95 THR A N 1
ATOM 704 C CA . THR A 1 95 ? 1.127 2.087 -25.332 1.00 98.38 95 THR A CA 1
ATOM 705 C C . THR A 1 95 ? 2.463 2.609 -25.856 1.00 98.38 95 THR A C 1
ATOM 707 O O . THR A 1 95 ? 3.511 2.002 -25.640 1.00 98.38 95 THR A O 1
ATOM 710 N N . LYS A 1 96 ? 2.437 3.777 -26.503 1.00 97.50 96 LYS A N 1
ATOM 711 C CA . LYS A 1 96 ? 3.635 4.492 -26.957 1.00 97.50 96 LYS A CA 1
ATOM 712 C C . LYS A 1 96 ? 3.795 5.788 -26.170 1.00 97.50 96 LYS A C 1
ATOM 714 O O . LYS A 1 96 ? 2.815 6.500 -25.957 1.00 97.50 96 LYS A O 1
ATOM 719 N N . SER A 1 97 ? 5.022 6.078 -25.748 1.00 97.44 97 SER A N 1
ATOM 720 C CA . SER A 1 97 ? 5.383 7.387 -25.200 1.00 97.44 97 SER A CA 1
ATOM 721 C C . SER A 1 97 ? 5.263 8.460 -26.284 1.00 97.44 97 SER A C 1
ATOM 723 O O . SER A 1 97 ? 5.267 8.147 -27.477 1.00 97.44 97 SER A O 1
ATOM 725 N N . VAL A 1 98 ? 5.173 9.727 -25.880 1.00 97.38 98 VAL A N 1
ATOM 726 C CA . VAL A 1 98 ? 5.194 10.847 -26.840 1.00 97.38 98 VAL A CA 1
ATOM 727 C C . VAL A 1 98 ? 6.582 11.091 -27.439 1.00 97.38 98 VAL A C 1
ATOM 729 O O . VAL A 1 98 ? 6.700 11.714 -28.489 1.00 97.38 98 VAL A O 1
ATOM 732 N N . ASP A 1 99 ? 7.624 10.604 -26.765 1.00 95.94 99 ASP A N 1
ATOM 733 C CA . ASP A 1 99 ? 9.012 10.639 -27.212 1.00 95.94 99 ASP A CA 1
ATOM 734 C C . ASP A 1 99 ? 9.446 9.313 -27.866 1.00 95.94 99 ASP A C 1
ATOM 736 O O . ASP A 1 99 ? 8.686 8.349 -27.959 1.00 95.94 99 ASP A O 1
ATOM 740 N N . ALA A 1 100 ? 10.693 9.265 -28.343 1.00 95.62 100 ALA A N 1
ATOM 741 C CA . ALA A 1 100 ? 11.247 8.102 -29.040 1.00 95.62 100 ALA A CA 1
ATOM 742 C C . ALA A 1 100 ? 11.549 6.896 -28.126 1.00 95.62 100 ALA A C 1
ATOM 744 O O . ALA A 1 100 ? 11.940 5.836 -28.616 1.00 95.62 100 ALA A O 1
ATOM 745 N N . TYR A 1 101 ? 11.410 7.038 -26.808 1.00 96.69 101 TYR A N 1
ATOM 746 C CA . TYR A 1 101 ? 11.792 6.017 -25.839 1.00 96.69 101 TYR A CA 1
ATOM 747 C C . TYR A 1 101 ? 10.575 5.157 -25.445 1.00 96.69 101 TYR A C 1
ATOM 749 O O . TYR A 1 101 ? 9.436 5.635 -25.421 1.00 96.69 101 TYR A O 1
ATOM 757 N N . PRO A 1 102 ? 10.774 3.880 -25.077 1.00 96.56 102 PRO A N 1
ATOM 758 C CA . PRO A 1 102 ? 9.662 2.969 -24.834 1.00 96.56 102 PRO A CA 1
ATOM 759 C C . PRO A 1 102 ? 8.812 3.394 -23.631 1.00 96.56 102 PRO A C 1
ATOM 761 O O . PRO A 1 102 ? 9.275 4.082 -22.714 1.00 96.56 102 PRO A O 1
ATOM 764 N N . PHE A 1 103 ? 7.551 2.958 -23.643 1.00 98.25 103 PHE A N 1
ATOM 765 C CA . PHE A 1 103 ? 6.665 3.059 -22.486 1.00 98.25 103 PHE A CA 1
ATOM 766 C C . PHE A 1 103 ? 6.861 1.870 -21.534 1.00 98.25 103 PHE A C 1
ATOM 768 O O . PHE A 1 103 ? 6.969 2.058 -20.323 1.00 98.25 103 PHE A O 1
ATOM 775 N N . LEU A 1 104 ? 6.942 0.654 -22.089 1.00 98.44 104 LEU A N 1
ATOM 776 C CA . LEU A 1 104 ? 7.214 -0.600 -21.385 1.00 98.44 104 LEU A CA 1
ATOM 777 C C . LEU A 1 104 ? 8.691 -0.984 -21.542 1.00 98.44 104 LEU A C 1
ATOM 779 O O . LEU A 1 104 ? 9.162 -1.178 -22.659 1.00 98.44 104 LEU A O 1
ATOM 783 N N . TYR A 1 105 ? 9.401 -1.123 -20.425 1.00 98.06 105 TYR A N 1
ATOM 784 C CA . TYR A 1 105 ? 10.823 -1.476 -20.379 1.00 98.06 105 TYR A CA 1
ATOM 785 C C . TYR A 1 105 ? 11.056 -2.955 -20.075 1.00 98.06 105 TYR A C 1
ATOM 787 O O . TYR A 1 105 ? 11.988 -3.548 -20.607 1.00 98.06 105 TYR A O 1
ATOM 795 N N . ALA A 1 106 ? 10.219 -3.558 -19.229 1.00 97.69 106 ALA A N 1
ATOM 796 C CA . ALA A 1 106 ? 10.297 -4.980 -18.921 1.00 97.69 106 ALA A CA 1
ATOM 797 C C . ALA A 1 106 ? 8.911 -5.547 -18.615 1.00 97.69 106 ALA A C 1
ATOM 799 O O . ALA A 1 106 ? 8.083 -4.872 -18.004 1.00 97.69 106 ALA A O 1
ATOM 800 N N . ALA A 1 107 ? 8.682 -6.791 -19.021 1.00 98.06 107 ALA A N 1
ATOM 801 C CA . ALA A 1 107 ? 7.523 -7.592 -18.656 1.00 98.06 107 ALA A CA 1
ATOM 802 C C . ALA A 1 107 ? 7.964 -9.051 -18.529 1.00 98.06 107 ALA A C 1
ATOM 804 O O . ALA A 1 107 ? 8.735 -9.522 -19.368 1.00 98.06 107 ALA A O 1
ATOM 805 N N . GLY A 1 108 ? 7.497 -9.759 -17.505 1.00 96.81 108 GLY A N 1
ATOM 806 C CA . GLY A 1 108 ? 7.802 -11.179 -17.370 1.00 96.81 108 GLY A CA 1
ATOM 807 C C . GLY A 1 108 ? 7.526 -11.764 -15.994 1.00 96.81 108 GLY A C 1
ATOM 808 O O . GLY A 1 108 ? 7.112 -11.069 -15.061 1.00 96.81 108 GLY A O 1
ATOM 809 N N . GLN A 1 109 ? 7.798 -13.065 -15.892 1.00 95.50 109 GLN A N 1
ATOM 810 C CA . GLN A 1 109 ? 7.695 -13.841 -14.661 1.00 95.50 109 GLN A CA 1
ATOM 811 C C . GLN A 1 109 ? 8.527 -13.189 -13.549 1.00 95.50 109 GLN A C 1
ATOM 813 O O . GLN A 1 109 ? 9.716 -12.916 -13.725 1.00 95.50 109 GLN A O 1
ATOM 818 N N . ALA A 1 110 ? 7.894 -12.941 -12.406 1.00 95.25 110 ALA A N 1
ATOM 819 C CA . ALA A 1 110 ? 8.586 -12.501 -11.201 1.00 95.25 110 ALA A CA 1
ATOM 820 C C . ALA A 1 110 ? 9.040 -13.716 -10.371 1.00 95.25 110 ALA A C 1
ATOM 822 O O . ALA A 1 110 ? 8.735 -14.865 -10.700 1.00 95.25 110 ALA A O 1
ATOM 823 N N . ARG A 1 111 ? 9.787 -13.483 -9.284 1.00 93.62 111 ARG A N 1
ATOM 824 C CA . ARG A 1 111 ? 10.122 -14.566 -8.344 1.00 93.62 111 ARG A CA 1
ATOM 825 C C . ARG A 1 111 ? 8.871 -15.063 -7.611 1.00 93.62 111 ARG A C 1
ATOM 827 O O . ARG A 1 111 ? 7.977 -14.275 -7.304 1.00 93.62 111 ARG A O 1
ATOM 834 N N . GLY A 1 112 ? 8.828 -16.365 -7.331 1.00 91.75 112 GLY A N 1
ATOM 835 C CA . GLY A 1 112 ? 7.696 -17.041 -6.692 1.00 91.75 112 GLY A CA 1
ATOM 836 C C . GLY A 1 112 ? 6.636 -17.562 -7.669 1.00 91.75 112 GLY A C 1
ATOM 837 O O . GLY A 1 112 ? 6.680 -17.303 -8.870 1.00 91.75 112 GLY A O 1
ATOM 838 N N . GLU A 1 113 ? 5.677 -18.313 -7.132 1.00 92.00 113 GLU A N 1
ATOM 839 C CA . GLU A 1 113 ? 4.588 -18.924 -7.899 1.00 92.00 113 GLU A CA 1
ATOM 840 C C . GLU A 1 113 ? 3.485 -17.923 -8.243 1.00 92.00 113 GLU A C 1
ATOM 842 O O . GLU A 1 113 ? 3.161 -17.032 -7.454 1.00 92.00 113 GLU A O 1
ATOM 847 N N . ASN A 1 114 ? 2.881 -18.096 -9.423 1.00 96.38 114 ASN A N 1
ATOM 848 C CA . ASN A 1 114 ? 1.781 -17.265 -9.914 1.00 96.38 114 ASN A CA 1
ATOM 849 C C . ASN A 1 114 ? 2.084 -15.764 -9.875 1.00 96.38 114 ASN A C 1
ATOM 851 O O . ASN A 1 114 ? 1.182 -14.955 -9.655 1.00 96.38 114 ASN A O 1
ATOM 855 N N . THR A 1 115 ? 3.341 -15.379 -10.093 1.00 98.25 115 THR A N 1
ATOM 856 C CA . THR A 1 115 ? 3.763 -13.978 -10.080 1.00 98.25 115 THR A CA 1
ATOM 857 C C . THR A 1 115 ? 4.064 -13.439 -11.475 1.00 98.25 115 THR A C 1
ATOM 859 O O . THR A 1 115 ? 4.399 -14.179 -12.393 1.00 98.25 115 THR A O 1
ATOM 862 N N . TYR A 1 116 ? 3.949 -12.130 -11.654 1.00 98.56 116 TYR A N 1
ATOM 863 C CA . TYR A 1 116 ? 4.338 -11.445 -12.885 1.00 98.56 116 TYR A CA 1
ATOM 864 C C . TYR A 1 116 ? 4.785 -10.025 -12.558 1.00 98.56 116 TYR A C 1
ATOM 866 O O . TYR A 1 116 ? 4.484 -9.509 -11.481 1.00 98.56 116 TYR A O 1
ATOM 874 N N . SER A 1 117 ? 5.516 -9.372 -13.449 1.00 98.50 117 SER A N 1
ATOM 875 C CA . SER A 1 117 ? 5.949 -7.996 -13.219 1.00 98.50 117 SER A CA 1
ATOM 876 C C . SER A 1 117 ? 6.061 -7.189 -14.495 1.00 98.50 117 SER A C 1
ATOM 878 O O . SER A 1 117 ? 6.294 -7.730 -15.576 1.00 98.50 117 SER A O 1
ATOM 880 N N . PHE A 1 118 ? 5.925 -5.880 -14.325 1.00 98.69 118 PHE A N 1
ATOM 881 C CA . PHE A 1 118 ? 6.115 -4.878 -15.353 1.00 98.69 118 PHE A CA 1
ATOM 882 C C . PHE A 1 118 ? 6.994 -3.748 -14.829 1.00 98.69 118 PHE A C 1
ATOM 884 O O . PHE A 1 118 ? 6.857 -3.310 -13.685 1.00 98.69 118 PHE A O 1
ATOM 891 N N . ILE A 1 119 ? 7.849 -3.227 -15.702 1.00 98.56 119 ILE A N 1
ATOM 892 C CA . ILE A 1 119 ? 8.567 -1.973 -15.493 1.00 98.56 119 ILE A CA 1
ATOM 893 C C . ILE A 1 119 ? 8.205 -1.062 -16.653 1.00 98.56 119 ILE A C 1
ATOM 895 O O . ILE A 1 119 ? 8.518 -1.364 -17.803 1.00 98.56 119 ILE A O 1
ATOM 899 N N . HIS A 1 120 ? 7.521 0.036 -16.363 1.00 98.19 120 HIS A N 1
ATOM 900 C CA . HIS A 1 120 ? 6.985 0.941 -17.379 1.00 98.19 120 HIS A CA 1
ATOM 901 C C . HIS A 1 120 ? 7.007 2.399 -16.890 1.00 98.19 120 HIS A C 1
ATOM 903 O O . HIS A 1 120 ? 7.404 2.672 -15.756 1.00 98.19 120 HIS A O 1
ATOM 909 N N . ARG A 1 121 ? 6.606 3.361 -17.725 1.00 97.50 121 ARG A N 1
ATOM 910 C CA . ARG A 1 121 ? 6.413 4.765 -17.302 1.00 97.50 121 ARG A CA 1
ATOM 911 C C . ARG A 1 121 ? 5.048 4.996 -16.669 1.00 97.50 121 ARG A C 1
ATOM 913 O O . ARG A 1 121 ? 4.099 4.292 -16.990 1.00 97.50 121 ARG A O 1
ATOM 920 N N . GLY A 1 122 ? 4.907 5.998 -15.808 1.00 93.75 122 GLY A N 1
ATOM 921 C CA . GLY A 1 122 ? 3.619 6.288 -15.168 1.00 93.75 122 GLY A CA 1
ATOM 922 C C . GLY A 1 122 ? 2.611 6.861 -16.155 1.00 93.75 122 GLY A C 1
ATOM 923 O O . GLY A 1 122 ? 1.459 6.434 -16.190 1.00 93.75 122 GLY A O 1
ATOM 924 N N . THR A 1 123 ? 3.069 7.789 -16.993 1.00 96.38 123 THR A N 1
ATOM 925 C CA . THR A 1 123 ? 2.292 8.410 -18.070 1.00 96.38 123 THR A CA 1
ATOM 926 C C . THR A 1 123 ? 3.086 8.431 -19.375 1.00 96.38 123 THR A C 1
ATOM 928 O O . THR A 1 123 ? 4.305 8.263 -19.372 1.00 96.38 123 THR A O 1
ATOM 931 N N . VAL A 1 124 ? 2.407 8.657 -20.505 1.00 97.00 124 VAL A N 1
ATOM 932 C CA . VAL A 1 124 ? 3.064 8.789 -21.822 1.00 97.00 124 VAL A CA 1
ATOM 933 C C . VAL A 1 124 ? 3.951 10.037 -21.936 1.00 97.00 124 VAL A C 1
ATOM 935 O O . VAL A 1 124 ? 4.714 10.134 -22.893 1.00 97.00 124 VAL A O 1
ATOM 938 N N . TYR A 1 125 ? 3.851 10.961 -20.969 1.00 97.00 125 TYR A N 1
ATOM 939 C CA . TYR A 1 125 ? 4.609 12.214 -20.877 1.00 97.00 125 TYR A CA 1
ATOM 940 C C . TYR A 1 125 ? 5.726 12.174 -19.828 1.00 97.00 125 TYR A C 1
ATOM 942 O O . TYR A 1 125 ? 6.504 13.122 -19.732 1.00 97.00 125 TYR A O 1
ATOM 950 N N . ASP A 1 126 ? 5.779 11.131 -18.996 1.00 96.62 126 ASP A N 1
ATOM 951 C CA . ASP A 1 126 ? 6.795 11.035 -17.952 1.00 96.62 126 ASP A CA 1
ATOM 952 C C . ASP A 1 126 ? 8.180 10.963 -18.585 1.00 96.62 126 ASP A C 1
ATOM 954 O O . ASP A 1 126 ? 8.363 10.260 -19.572 1.00 96.62 126 ASP A O 1
ATOM 958 N N . ASP A 1 127 ? 9.159 11.630 -17.976 1.00 95.88 127 ASP A N 1
ATOM 959 C CA . ASP A 1 127 ? 10.554 11.568 -18.406 1.00 95.88 127 ASP A CA 1
ATOM 960 C C . ASP A 1 127 ? 11.038 10.110 -18.583 1.00 95.88 127 ASP A C 1
ATOM 962 O O . ASP A 1 127 ? 10.701 9.250 -17.756 1.00 95.88 127 ASP A O 1
ATOM 966 N N . PRO A 1 128 ? 11.841 9.804 -19.621 1.00 96.00 128 PRO A N 1
ATOM 967 C CA . PRO A 1 128 ? 12.332 8.462 -19.892 1.00 96.00 128 PRO A CA 1
ATOM 968 C C . PRO A 1 128 ? 13.306 7.924 -18.852 1.00 96.00 128 PRO A C 1
ATOM 970 O O . PRO A 1 128 ? 13.750 6.806 -19.050 1.00 96.00 128 PRO A O 1
ATOM 973 N N . SER A 1 129 ? 13.618 8.616 -17.760 1.00 96.56 129 SER A N 1
ATOM 974 C CA . SER A 1 129 ? 14.285 8.057 -16.576 1.00 96.56 129 SER A CA 1
ATOM 975 C C . SER A 1 129 ? 13.306 7.599 -15.493 1.00 96.56 129 SER A C 1
ATOM 977 O O . SER A 1 129 ? 13.643 6.744 -14.675 1.00 96.56 129 SER A O 1
ATOM 979 N N . ARG A 1 130 ? 12.068 8.111 -15.471 1.00 96.94 130 ARG A N 1
ATOM 980 C CA . ARG A 1 130 ? 11.065 7.746 -14.459 1.00 96.94 130 ARG A CA 1
ATOM 981 C C . ARG A 1 130 ? 10.494 6.366 -14.758 1.00 96.94 130 ARG A C 1
ATOM 983 O O . ARG A 1 130 ? 10.096 6.053 -15.884 1.00 96.94 130 ARG A O 1
ATOM 990 N N . ARG A 1 131 ? 10.447 5.520 -13.734 1.00 97.38 131 ARG A N 1
ATOM 991 C CA . ARG A 1 131 ? 10.004 4.128 -13.831 1.00 97.38 131 ARG A CA 1
ATOM 992 C C . ARG A 1 131 ? 8.971 3.822 -12.761 1.00 97.38 131 ARG A C 1
ATOM 994 O O . ARG A 1 131 ? 8.995 4.350 -11.652 1.00 97.38 131 ARG A O 1
ATOM 1001 N N . TYR A 1 132 ? 8.079 2.915 -13.097 1.00 97.81 132 TYR A N 1
ATOM 1002 C CA . TYR A 1 132 ? 7.096 2.343 -12.203 1.00 97.81 132 TYR A CA 1
ATOM 1003 C C . TYR A 1 132 ? 7.256 0.840 -12.280 1.00 97.81 132 TYR A C 1
ATOM 1005 O O . TYR A 1 132 ? 7.190 0.256 -13.361 1.00 97.81 132 TYR A O 1
ATOM 1013 N N . PHE A 1 133 ? 7.503 0.240 -11.125 1.00 98.44 133 PHE A N 1
ATOM 1014 C CA . PHE A 1 133 ? 7.466 -1.196 -10.964 1.00 98.44 133 PHE A CA 1
ATOM 1015 C C . PHE A 1 133 ? 6.053 -1.589 -10.534 1.00 98.44 133 PHE A C 1
ATOM 1017 O O . PHE A 1 133 ? 5.540 -1.084 -9.530 1.00 98.44 133 PHE A O 1
ATOM 1024 N N . GLU A 1 134 ? 5.441 -2.498 -11.283 1.00 97.94 134 GLU A N 1
ATOM 1025 C CA . GLU A 1 134 ? 4.133 -3.084 -11.004 1.00 97.94 134 GLU A CA 1
ATOM 1026 C C . GLU A 1 134 ? 4.296 -4.607 -10.920 1.00 97.94 134 GLU A C 1
ATOM 1028 O O . GLU A 1 134 ? 4.573 -5.263 -11.921 1.00 97.94 134 GLU A O 1
ATOM 1033 N N . GLY A 1 135 ? 4.174 -5.168 -9.717 1.00 98.38 135 GLY A N 1
ATOM 1034 C CA . GLY A 1 135 ? 4.222 -6.609 -9.480 1.00 98.38 135 GLY A CA 1
ATOM 1035 C C . GLY A 1 135 ? 2.827 -7.197 -9.317 1.00 98.38 135 GLY A C 1
ATOM 1036 O O . GLY A 1 135 ? 1.914 -6.531 -8.842 1.00 98.38 135 GLY A O 1
ATOM 1037 N N . TYR A 1 136 ? 2.678 -8.460 -9.681 1.00 98.56 136 TYR A N 1
ATOM 1038 C CA . TYR A 1 136 ? 1.449 -9.233 -9.599 1.00 98.56 136 TYR A CA 1
ATOM 1039 C C . TYR A 1 136 ? 1.739 -10.559 -8.901 1.00 98.56 136 TYR A C 1
ATOM 1041 O O . TYR A 1 136 ? 2.773 -11.175 -9.155 1.00 98.56 136 TYR A O 1
ATOM 1049 N N . LYS A 1 137 ? 0.826 -10.998 -8.033 1.00 98.50 137 LYS A N 1
ATOM 1050 C CA . LYS A 1 137 ? 0.778 -12.361 -7.488 1.00 98.50 137 LYS A CA 1
ATOM 1051 C C . LYS A 1 137 ? -0.666 -12.783 -7.313 1.00 98.50 137 LYS A C 1
ATOM 1053 O O . LYS A 1 137 ? -1.484 -11.952 -6.925 1.00 98.50 137 LYS A O 1
ATOM 1058 N N . TRP A 1 138 ? -0.957 -14.056 -7.535 1.00 98.56 138 TRP A N 1
ATOM 1059 C CA . TRP A 1 138 ? -2.190 -14.670 -7.061 1.00 98.56 138 TRP A CA 1
ATOM 1060 C C . TRP A 1 138 ? -1.884 -15.728 -6.010 1.00 98.56 138 TRP A C 1
ATOM 1062 O O . TRP A 1 138 ? -1.010 -16.567 -6.216 1.00 98.56 138 TRP A O 1
ATOM 1072 N N . ASP A 1 139 ? -2.585 -15.668 -4.883 1.00 98.31 139 ASP A N 1
ATOM 1073 C CA . ASP A 1 139 ? -2.473 -16.645 -3.803 1.00 98.31 139 ASP A CA 1
ATOM 1074 C C . ASP A 1 139 ? -3.788 -16.711 -3.020 1.00 98.31 139 ASP A C 1
ATOM 1076 O O . ASP A 1 139 ? -4.376 -15.679 -2.690 1.00 98.31 139 ASP A O 1
ATOM 1080 N N . ARG A 1 140 ? -4.260 -17.933 -2.742 1.00 96.31 140 ARG A N 1
ATOM 1081 C CA . ARG A 1 140 ? -5.434 -18.218 -1.892 1.00 96.31 140 ARG A CA 1
ATOM 1082 C C . ARG A 1 140 ? -6.686 -17.382 -2.223 1.00 96.31 140 ARG A C 1
ATOM 1084 O O . ARG A 1 140 ? -7.395 -16.939 -1.326 1.00 96.31 140 ARG A O 1
ATOM 1091 N N . GLY A 1 141 ? -6.968 -17.157 -3.509 1.00 97.19 141 GLY A N 1
ATOM 1092 C CA . GLY A 1 141 ? -8.153 -16.405 -3.953 1.00 97.19 141 GLY A CA 1
ATOM 1093 C C . GLY A 1 141 ? -7.993 -14.882 -3.969 1.00 97.19 141 GLY A C 1
ATOM 1094 O O . GLY A 1 141 ? -8.969 -14.173 -4.218 1.00 97.19 141 GLY A O 1
ATOM 1095 N N . TYR A 1 142 ? -6.783 -14.365 -3.749 1.00 97.94 142 TYR A N 1
ATOM 1096 C CA . TYR A 1 142 ? -6.486 -12.937 -3.794 1.00 97.94 142 TYR A CA 1
ATOM 1097 C C . TYR A 1 142 ? -5.401 -12.626 -4.819 1.00 97.94 142 TYR A C 1
ATOM 1099 O O . TYR A 1 142 ? -4.365 -13.286 -4.889 1.00 97.94 142 TYR A O 1
ATOM 1107 N N . ARG A 1 143 ? -5.614 -11.556 -5.587 1.00 97.81 143 ARG A N 1
ATOM 1108 C CA . ARG A 1 143 ? -4.562 -10.898 -6.360 1.00 97.81 143 ARG A CA 1
ATOM 1109 C C . ARG A 1 143 ? -3.891 -9.841 -5.505 1.00 97.81 143 ARG A C 1
ATOM 1111 O O . ARG A 1 143 ? -4.575 -8.935 -5.033 1.00 97.81 143 ARG A O 1
ATOM 1118 N N . PHE A 1 144 ? -2.565 -9.868 -5.454 1.00 98.38 144 PHE A N 1
ATOM 1119 C CA . PHE A 1 144 ? -1.714 -8.800 -4.938 1.00 98.38 144 PHE A CA 1
ATOM 1120 C C . PHE A 1 144 ? -1.147 -7.924 -6.046 1.00 98.38 144 PHE A C 1
ATOM 1122 O O . PHE A 1 144 ? -0.807 -8.413 -7.126 1.00 98.38 144 PHE A O 1
ATOM 1129 N N . LEU A 1 145 ? -1.041 -6.629 -5.758 1.00 98.12 145 LEU A N 1
ATOM 1130 C CA . LEU A 1 145 ? -0.524 -5.616 -6.670 1.00 98.12 145 LEU A CA 1
ATOM 1131 C C . LEU A 1 145 ? 0.484 -4.691 -5.965 1.00 98.12 145 LEU A C 1
ATOM 1133 O O . LEU A 1 145 ? 0.143 -3.541 -5.671 1.00 98.12 145 LEU A O 1
ATOM 1137 N N . PRO A 1 146 ? 1.702 -5.164 -5.638 1.00 98.25 146 PRO A N 1
ATOM 1138 C CA . PRO A 1 146 ? 2.762 -4.290 -5.155 1.00 98.25 146 PRO A CA 1
ATOM 1139 C C . PRO A 1 146 ? 3.209 -3.295 -6.232 1.00 98.25 146 PRO A C 1
ATOM 1141 O O . PRO A 1 146 ? 3.511 -3.666 -7.369 1.00 98.25 146 PRO A O 1
ATOM 1144 N N . LYS A 1 147 ? 3.285 -2.019 -5.860 1.00 98.44 147 LYS A N 1
ATOM 1145 C CA . LYS A 1 147 ? 3.663 -0.903 -6.729 1.00 98.44 147 LYS A CA 1
ATOM 1146 C C . LYS A 1 147 ? 4.705 -0.025 -6.062 1.00 98.44 147 LYS A C 1
ATOM 1148 O O . LYS A 1 147 ? 4.552 0.359 -4.903 1.00 98.44 147 LYS A O 1
ATOM 1153 N N . ILE A 1 148 ? 5.739 0.346 -6.811 1.00 98.31 148 ILE A N 1
ATOM 1154 C CA . ILE A 1 148 ? 6.753 1.297 -6.349 1.00 98.31 148 ILE A CA 1
ATOM 1155 C C . ILE A 1 148 ? 7.277 2.145 -7.509 1.00 98.31 148 ILE A C 1
ATOM 1157 O O . ILE A 1 148 ? 7.488 1.657 -8.621 1.00 98.31 148 ILE A O 1
ATOM 1161 N N . LYS A 1 149 ? 7.481 3.439 -7.247 1.00 97.94 149 LYS A N 1
ATOM 1162 C CA . LYS A 1 149 ? 8.181 4.337 -8.171 1.00 97.94 149 LYS A CA 1
ATOM 1163 C C . LYS A 1 149 ? 9.682 4.090 -8.069 1.00 97.94 149 LYS A C 1
ATOM 1165 O O . LYS A 1 149 ? 10.214 3.932 -6.974 1.00 97.94 149 LYS A O 1
ATOM 1170 N N . THR A 1 150 ? 10.360 4.091 -9.201 1.00 97.56 150 THR A N 1
ATOM 1171 C CA . THR A 1 150 ? 11.813 3.955 -9.296 1.00 97.56 150 THR A CA 1
ATOM 1172 C C . THR A 1 150 ? 12.326 4.804 -10.462 1.00 97.56 150 THR A C 1
ATOM 1174 O O . THR A 1 150 ? 11.559 5.547 -11.083 1.00 97.56 150 THR A O 1
ATOM 1177 N N . TYR A 1 151 ? 13.620 4.763 -10.735 1.00 97.56 151 TYR A N 1
ATOM 1178 C CA . TYR A 1 151 ? 14.235 5.558 -11.787 1.00 97.56 151 TYR A CA 1
ATOM 1179 C C . TYR A 1 151 ? 15.478 4.878 -12.350 1.00 97.56 151 TYR A C 1
ATOM 1181 O O . TYR A 1 151 ? 16.164 4.124 -11.656 1.00 97.56 151 TYR A O 1
ATOM 1189 N N . ASP A 1 152 ? 15.759 5.184 -13.609 1.00 98.00 152 ASP A N 1
ATOM 1190 C CA . ASP A 1 152 ? 16.977 4.813 -14.313 1.00 98.00 152 ASP A CA 1
ATOM 1191 C C . ASP A 1 152 ? 17.472 6.001 -15.144 1.00 98.00 152 ASP A C 1
ATOM 1193 O O . ASP A 1 152 ? 16.985 6.246 -16.246 1.00 98.00 152 ASP A O 1
ATOM 1197 N N . TYR A 1 153 ? 18.434 6.745 -14.601 1.00 97.88 153 TYR A N 1
ATOM 1198 C CA . TYR A 1 153 ? 19.071 7.867 -15.289 1.00 97.88 153 TYR A CA 1
ATOM 1199 C C . TYR A 1 153 ? 20.206 7.437 -16.223 1.00 97.88 153 TYR A C 1
ATOM 1201 O O . TYR A 1 153 ? 20.866 8.301 -16.795 1.00 97.88 153 TYR A O 1
ATOM 1209 N N . THR A 1 154 ? 20.488 6.138 -16.360 1.00 96.62 154 THR A N 1
ATOM 1210 C CA . THR A 1 154 ? 21.509 5.658 -17.303 1.00 96.62 154 THR A CA 1
ATOM 1211 C C . THR A 1 154 ? 20.908 5.286 -18.657 1.00 96.62 154 THR A C 1
ATOM 1213 O O . THR A 1 154 ? 21.648 5.167 -19.631 1.00 96.62 154 THR A O 1
ATOM 1216 N N . HIS A 1 155 ? 19.575 5.163 -18.748 1.00 94.06 155 HIS A N 1
ATOM 1217 C CA . HIS A 1 155 ? 18.867 4.841 -19.989 1.00 94.06 155 HIS A CA 1
ATOM 1218 C C . HIS A 1 155 ? 17.566 5.652 -20.161 1.00 94.06 155 HIS A C 1
ATOM 1220 O O . HIS A 1 155 ? 16.521 5.257 -19.634 1.00 94.06 155 HIS A O 1
ATOM 1226 N N . PRO A 1 156 ? 17.579 6.730 -20.972 1.00 94.44 156 PRO A N 1
ATOM 1227 C CA . PRO A 1 156 ? 18.749 7.324 -21.630 1.00 94.44 156 PRO A CA 1
ATOM 1228 C C . PRO A 1 156 ? 19.753 7.889 -20.627 1.00 94.44 156 PRO A C 1
ATOM 1230 O O . PRO A 1 156 ? 19.384 8.192 -19.495 1.00 94.44 156 PRO A O 1
ATOM 1233 N N . ASP A 1 157 ? 21.005 8.049 -21.056 1.00 96.31 157 ASP A N 1
ATOM 1234 C CA . ASP A 1 157 ? 22.045 8.620 -20.205 1.00 96.31 157 ASP A CA 1
ATOM 1235 C C . ASP A 1 157 ? 21.753 10.099 -19.911 1.00 96.31 157 ASP A C 1
ATOM 1237 O O . ASP A 1 157 ? 21.929 10.985 -20.749 1.00 96.31 157 ASP A O 1
ATOM 1241 N N . GLN A 1 158 ? 21.287 10.342 -18.693 1.00 95.69 158 GLN A N 1
ATOM 1242 C CA . GLN A 1 158 ? 21.059 11.651 -18.094 1.00 95.69 158 GLN A CA 1
ATOM 1243 C C . GLN A 1 158 ? 22.060 11.913 -16.961 1.00 95.69 158 GLN A C 1
ATOM 1245 O O . GLN A 1 158 ? 21.913 12.874 -16.211 1.00 95.69 158 GLN A O 1
ATOM 1250 N N . THR A 1 159 ? 23.105 11.092 -16.815 1.00 95.50 159 THR A N 1
ATOM 1251 C CA . THR A 1 159 ? 24.065 11.194 -15.701 1.00 95.50 159 THR A CA 1
ATOM 1252 C C . THR A 1 159 ? 24.881 12.486 -15.720 1.00 95.50 159 THR A C 1
ATOM 1254 O O . THR A 1 159 ? 25.464 12.872 -14.706 1.00 95.50 159 THR A O 1
ATOM 1257 N N . ASN A 1 160 ? 24.890 13.187 -16.856 1.00 95.19 160 ASN A N 1
ATOM 1258 C CA . ASN A 1 160 ? 25.522 14.490 -16.991 1.00 95.19 160 ASN A CA 1
ATOM 1259 C C . ASN A 1 160 ? 24.674 15.664 -16.474 1.00 95.19 160 ASN A C 1
ATOM 1261 O O . ASN A 1 160 ? 25.229 16.754 -16.291 1.00 95.19 160 ASN A O 1
ATOM 1265 N N . ASP A 1 161 ? 23.382 15.449 -16.212 1.00 96.00 161 ASP A N 1
ATOM 1266 C CA . ASP A 1 161 ? 22.483 16.460 -15.662 1.00 96.00 161 ASP A CA 1
ATOM 1267 C C . ASP A 1 161 ? 22.972 16.940 -14.273 1.00 96.00 161 ASP A C 1
ATOM 1269 O O . ASP A 1 161 ? 23.340 16.115 -13.428 1.00 96.00 161 ASP A O 1
ATOM 1273 N N . PRO A 1 162 ? 23.011 18.262 -14.003 1.00 96.25 162 PRO A N 1
ATOM 1274 C CA . PRO A 1 162 ? 23.522 18.803 -12.741 1.00 96.25 162 PRO A CA 1
ATOM 1275 C C . PRO A 1 162 ? 22.802 18.307 -11.481 1.00 96.25 162 PRO A C 1
ATOM 1277 O O . PRO A 1 162 ? 23.414 18.277 -10.412 1.00 96.25 162 PRO A O 1
ATOM 1280 N N . ILE A 1 163 ? 21.523 17.941 -11.584 1.00 94.12 163 ILE A N 1
ATOM 1281 C CA . ILE A 1 163 ? 20.735 17.382 -10.482 1.00 94.12 163 ILE A CA 1
ATOM 1282 C C . ILE A 1 163 ? 21.074 15.898 -10.328 1.00 94.12 163 ILE A C 1
ATOM 1284 O O . ILE A 1 163 ? 21.391 15.457 -9.225 1.00 94.12 163 ILE A O 1
ATOM 1288 N N . VAL A 1 164 ? 21.094 15.134 -11.425 1.00 95.56 164 VAL A N 1
ATOM 1289 C CA . VAL A 1 164 ? 21.390 13.686 -11.398 1.00 95.56 164 VAL A CA 1
ATOM 1290 C C . VAL A 1 164 ? 22.802 13.398 -10.882 1.00 95.56 164 VAL A C 1
ATOM 1292 O O . VAL A 1 164 ? 23.007 12.422 -10.157 1.00 95.56 164 VAL A O 1
ATOM 1295 N N . LYS A 1 165 ? 23.779 14.264 -11.177 1.00 95.75 165 LYS A N 1
ATOM 1296 C CA . LYS A 1 165 ? 25.149 14.155 -10.639 1.00 95.75 165 LYS A CA 1
ATOM 1297 C C . LYS A 1 165 ? 25.204 14.109 -9.112 1.00 95.75 165 LYS A C 1
ATOM 1299 O O . LYS A 1 165 ? 26.138 13.523 -8.572 1.00 95.75 165 LYS A O 1
ATOM 1304 N N . GLN A 1 166 ? 24.228 14.712 -8.434 1.00 95.62 166 GLN A N 1
ATOM 1305 C CA . GLN A 1 166 ? 24.167 14.774 -6.972 1.00 95.62 166 GLN A CA 1
ATOM 1306 C C . GLN A 1 166 ? 23.635 13.480 -6.345 1.00 95.62 166 GLN A C 1
ATOM 1308 O O . GLN A 1 166 ? 23.730 13.314 -5.135 1.00 95.62 166 GLN A O 1
ATOM 1313 N N . PHE A 1 167 ? 23.055 12.566 -7.130 1.00 94.44 167 PHE A N 1
ATOM 1314 C CA . PHE A 1 167 ? 22.483 11.330 -6.600 1.00 94.44 167 PHE A CA 1
ATOM 1315 C C . PHE A 1 167 ? 23.572 10.272 -6.468 1.00 94.44 167 PHE A C 1
ATOM 1317 O O . PHE A 1 167 ? 24.287 10.017 -7.433 1.00 94.44 167 PHE A O 1
ATOM 1324 N N . ASP A 1 168 ? 23.666 9.580 -5.334 1.00 95.31 168 ASP A N 1
ATOM 1325 C CA . ASP A 1 168 ? 24.614 8.466 -5.175 1.00 95.31 168 ASP A CA 1
ATOM 1326 C C . ASP A 1 168 ? 24.271 7.304 -6.117 1.00 95.31 168 ASP A C 1
ATOM 1328 O O . ASP A 1 168 ? 25.126 6.805 -6.854 1.00 95.31 168 ASP A O 1
ATOM 1332 N N . VAL A 1 169 ? 22.984 6.952 -6.172 1.00 96.38 169 VAL A N 1
ATOM 1333 C CA . VAL A 1 169 ? 22.425 5.908 -7.034 1.00 96.38 169 VAL A CA 1
ATOM 1334 C C . VAL A 1 169 ? 21.766 6.552 -8.251 1.00 96.38 169 VAL A C 1
ATOM 1336 O O . VAL A 1 169 ? 20.813 7.311 -8.121 1.00 96.38 169 VAL A O 1
ATOM 1339 N N . LYS A 1 170 ? 22.259 6.231 -9.453 1.00 97.12 170 LYS A N 1
ATOM 1340 C CA . LYS A 1 170 ? 21.718 6.751 -10.727 1.00 97.12 170 LYS A CA 1
ATOM 1341 C C . LYS A 1 170 ? 20.677 5.811 -11.340 1.00 97.12 170 LYS A C 1
ATOM 1343 O O . LYS A 1 170 ? 19.850 6.234 -12.138 1.00 97.12 170 LYS A O 1
ATOM 1348 N N . ASN A 1 171 ? 20.695 4.539 -10.947 1.00 97.88 171 ASN A N 1
ATOM 1349 C CA . ASN A 1 171 ? 19.722 3.542 -11.365 1.00 97.88 171 ASN A CA 1
ATOM 1350 C C . ASN A 1 171 ? 19.248 2.741 -10.149 1.00 97.88 171 ASN A C 1
ATOM 1352 O O . ASN A 1 171 ? 19.983 1.909 -9.619 1.00 97.88 171 ASN A O 1
ATOM 1356 N N . ALA A 1 172 ? 18.015 3.001 -9.719 1.00 97.88 172 ALA A N 1
ATOM 1357 C CA . ALA A 1 172 ? 17.380 2.326 -8.591 1.00 97.88 172 ALA A CA 1
ATOM 1358 C C . ALA A 1 172 ? 16.505 1.132 -9.024 1.00 97.88 172 ALA A C 1
ATOM 1360 O O . ALA A 1 172 ? 15.901 0.465 -8.178 1.00 97.88 172 ALA A O 1
ATOM 1361 N N . VAL A 1 173 ? 16.404 0.832 -10.327 1.00 98.12 173 VAL A N 1
ATOM 1362 C CA . VAL A 1 173 ? 15.570 -0.267 -10.841 1.00 98.12 173 VAL A CA 1
ATOM 1363 C C . VAL A 1 173 ? 15.978 -1.628 -10.258 1.00 98.12 173 VAL A C 1
ATOM 1365 O O . VAL A 1 173 ? 15.076 -2.329 -9.784 1.00 98.12 173 VAL A O 1
ATOM 1368 N N . PRO A 1 174 ? 17.270 -2.026 -10.219 1.00 97.81 174 PRO A N 1
ATOM 1369 C CA . PRO A 1 174 ? 17.659 -3.334 -9.688 1.00 97.81 174 PRO A CA 1
ATOM 1370 C C . PRO A 1 174 ? 17.304 -3.508 -8.207 1.00 97.81 174 PRO A C 1
ATOM 1372 O O . PRO A 1 174 ? 16.722 -4.523 -7.828 1.00 97.81 174 PRO A O 1
ATOM 1375 N N . GLU A 1 175 ? 17.580 -2.493 -7.382 1.00 97.81 175 GLU A N 1
ATOM 1376 C CA . GLU A 1 175 ? 17.284 -2.511 -5.945 1.00 97.81 175 GLU A CA 1
ATOM 1377 C C . GLU A 1 175 ? 15.775 -2.646 -5.693 1.00 97.81 175 GLU A C 1
ATOM 1379 O O . GLU A 1 175 ? 15.340 -3.529 -4.949 1.00 97.81 175 GLU A O 1
ATOM 1384 N N . LYS A 1 176 ? 14.950 -1.823 -6.358 1.00 97.75 176 LYS A N 1
ATOM 1385 C CA . LYS A 1 176 ? 13.490 -1.879 -6.176 1.00 97.75 176 LYS A CA 1
ATOM 1386 C C . LYS A 1 176 ? 12.881 -3.165 -6.733 1.00 97.75 176 LYS A C 1
ATOM 1388 O O . LYS A 1 176 ? 11.937 -3.685 -6.144 1.00 97.75 176 LYS A O 1
ATOM 1393 N N . THR A 1 177 ? 13.444 -3.716 -7.806 1.00 97.88 177 THR A N 1
ATOM 1394 C CA . THR A 1 177 ? 13.035 -5.024 -8.343 1.00 97.88 177 THR A CA 1
ATOM 1395 C C . THR A 1 177 ? 13.309 -6.137 -7.335 1.00 97.88 177 THR A C 1
ATOM 1397 O O . THR A 1 177 ? 12.421 -6.940 -7.043 1.00 97.88 177 THR A O 1
ATOM 1400 N N . ALA A 1 178 ? 14.510 -6.168 -6.750 1.00 97.56 178 ALA A N 1
ATOM 1401 C CA . ALA A 1 178 ? 14.872 -7.156 -5.739 1.00 97.56 178 ALA A CA 1
ATOM 1402 C C . ALA A 1 178 ? 13.955 -7.073 -4.509 1.00 97.56 178 ALA A C 1
ATOM 1404 O O . ALA A 1 178 ? 13.475 -8.111 -4.041 1.00 97.56 178 ALA A O 1
ATOM 1405 N N . LEU A 1 179 ? 13.663 -5.851 -4.051 1.00 97.06 179 LEU A N 1
ATOM 1406 C CA . LEU A 1 179 ? 12.738 -5.575 -2.955 1.00 97.06 179 LEU A CA 1
ATOM 1407 C C . LEU A 1 179 ? 11.340 -6.141 -3.234 1.00 97.06 179 LEU A C 1
ATOM 1409 O O . LEU A 1 179 ? 10.858 -6.975 -2.466 1.00 97.06 179 LEU A O 1
ATOM 1413 N N . VAL A 1 180 ? 10.706 -5.748 -4.345 1.00 97.81 180 VAL A N 1
ATOM 1414 C CA . VAL A 1 180 ? 9.336 -6.190 -4.651 1.00 97.81 180 VAL A CA 1
ATOM 1415 C C . VAL A 1 180 ? 9.275 -7.697 -4.874 1.00 97.81 180 VAL A C 1
ATOM 1417 O O . VAL A 1 180 ? 8.357 -8.348 -4.379 1.00 97.81 180 VAL A O 1
ATOM 1420 N N . PHE A 1 181 ? 10.264 -8.284 -5.548 1.00 97.44 181 PHE A N 1
ATOM 1421 C CA . PHE A 1 181 ? 10.329 -9.735 -5.707 1.00 97.44 181 PHE A CA 1
ATOM 1422 C C . PHE A 1 181 ? 10.416 -10.463 -4.359 1.00 97.44 181 PHE A C 1
ATOM 1424 O O . PHE A 1 181 ? 9.704 -11.442 -4.163 1.00 97.44 181 PHE A O 1
ATOM 1431 N N . SER A 1 182 ? 11.204 -9.954 -3.406 1.00 96.38 182 SER A N 1
ATOM 1432 C CA . SER A 1 182 ? 11.288 -10.560 -2.069 1.00 96.38 182 SER A CA 1
ATOM 1433 C C . SER A 1 182 ? 9.967 -10.495 -1.290 1.00 96.38 182 SER A C 1
ATOM 1435 O O . SER A 1 182 ? 9.679 -11.380 -0.484 1.00 96.38 182 SER A O 1
ATOM 1437 N N . MET A 1 183 ? 9.146 -9.465 -1.536 1.00 96.62 183 MET A N 1
ATOM 1438 C CA . MET A 1 183 ? 7.804 -9.355 -0.961 1.00 96.62 183 MET A CA 1
ATOM 1439 C C . MET A 1 183 ? 6.834 -10.323 -1.633 1.00 96.62 183 MET A C 1
ATOM 1441 O O . MET A 1 183 ? 6.104 -11.024 -0.940 1.00 96.62 183 MET A O 1
ATOM 1445 N N . LEU A 1 184 ? 6.847 -10.403 -2.968 1.00 97.94 184 LEU A N 1
ATOM 1446 C CA . LEU A 1 184 ? 6.003 -11.325 -3.733 1.00 97.94 184 LEU A CA 1
ATOM 1447 C C . LEU A 1 184 ? 6.208 -12.781 -3.294 1.00 97.94 184 LEU A C 1
ATOM 1449 O O . LEU A 1 184 ? 5.232 -13.508 -3.140 1.00 97.94 184 LEU A O 1
ATOM 1453 N N . GLU A 1 185 ? 7.437 -13.203 -3.005 1.00 96.75 185 GLU A N 1
ATOM 1454 C CA . GLU A 1 185 ? 7.716 -14.558 -2.504 1.00 96.75 185 GLU A CA 1
ATOM 1455 C C . GLU A 1 185 ? 6.997 -14.860 -1.173 1.00 96.75 185 GLU A C 1
ATOM 1457 O O . GLU A 1 185 ? 6.552 -15.985 -0.958 1.00 96.75 185 GLU A O 1
ATOM 1462 N N . LYS A 1 186 ? 6.810 -13.853 -0.311 1.00 96.00 186 LYS A N 1
ATOM 1463 C CA . LYS A 1 186 ? 6.282 -14.010 1.057 1.00 96.00 186 LYS A CA 1
ATOM 1464 C C . LYS A 1 186 ? 4.805 -13.647 1.214 1.00 96.00 186 LYS A C 1
ATOM 1466 O O . LYS A 1 186 ? 4.167 -14.135 2.145 1.00 96.00 186 LYS A O 1
ATOM 1471 N N . LEU A 1 187 ? 4.275 -12.786 0.341 1.00 96.62 187 LEU A N 1
ATOM 1472 C CA . LEU A 1 187 ? 2.884 -12.325 0.370 1.00 96.62 187 LEU A CA 1
ATOM 1473 C C . LEU A 1 187 ? 1.919 -13.507 0.320 1.00 96.62 187 LEU A C 1
ATOM 1475 O O . LEU A 1 187 ? 2.056 -14.373 -0.548 1.00 96.62 187 LEU A O 1
ATOM 1479 N N . ARG A 1 188 ? 0.940 -13.515 1.224 1.00 95.88 188 ARG A N 1
ATOM 1480 C CA . ARG A 1 188 ? -0.075 -14.565 1.319 1.00 95.88 188 ARG A CA 1
ATOM 1481 C C . ARG A 1 188 ? -1.477 -13.987 1.380 1.00 95.88 188 ARG A C 1
ATOM 1483 O O . ARG A 1 188 ? -1.706 -12.998 2.078 1.00 95.88 188 ARG A O 1
ATOM 1490 N N . GLY A 1 189 ? -2.397 -14.621 0.658 1.00 96.75 189 GLY A N 1
ATOM 1491 C CA . GLY A 1 189 ? -3.832 -14.370 0.762 1.00 96.75 189 GLY A CA 1
ATOM 1492 C C . GLY A 1 189 ? -4.320 -14.699 2.165 1.00 96.75 189 GLY A C 1
ATOM 1493 O O . GLY A 1 189 ? -3.966 -15.744 2.717 1.00 96.75 189 GLY A O 1
ATOM 1494 N N . ARG A 1 190 ? -5.114 -13.794 2.738 1.00 94.94 190 ARG A N 1
ATOM 1495 C CA . ARG A 1 190 ? -5.655 -13.917 4.094 1.00 94.94 190 ARG A CA 1
ATOM 1496 C C . ARG A 1 190 ? -7.150 -13.575 4.074 1.00 94.94 190 ARG A C 1
ATOM 1498 O O . ARG A 1 190 ? -7.483 -12.424 3.781 1.00 94.94 190 ARG A O 1
ATOM 1505 N N . PRO A 1 191 ? -8.049 -14.526 4.381 1.00 91.81 191 PRO A N 1
ATOM 1506 C CA . PRO A 1 191 ? -9.439 -14.227 4.703 1.00 91.81 191 PRO A CA 1
ATOM 1507 C C . PRO A 1 191 ? -9.526 -13.313 5.929 1.00 91.81 191 PRO A C 1
ATOM 1509 O O . PRO A 1 191 ? -8.696 -13.394 6.829 1.00 91.81 191 PRO A O 1
ATOM 1512 N N . GLU A 1 192 ? -10.552 -12.472 6.002 1.00 87.31 192 GLU A N 1
ATOM 1513 C CA . GLU A 1 192 ? -10.654 -11.428 7.034 1.00 87.31 192 GLU A CA 1
ATOM 1514 C C . GLU A 1 192 ? -10.595 -11.969 8.481 1.00 87.31 192 GLU A C 1
ATOM 1516 O O . GLU A 1 192 ? -10.022 -11.322 9.360 1.00 87.31 192 GLU A O 1
ATOM 1521 N N . ASP A 1 193 ? -11.141 -13.170 8.711 1.00 88.69 193 ASP A N 1
ATOM 1522 C CA . ASP A 1 193 ? -11.215 -13.844 10.019 1.00 88.69 193 ASP A CA 1
ATOM 1523 C C . ASP A 1 193 ? -9.967 -14.687 10.361 1.00 88.69 193 ASP A C 1
ATOM 1525 O O . ASP A 1 193 ? -9.867 -15.227 11.463 1.00 88.69 193 ASP A O 1
ATOM 1529 N N . GLU A 1 194 ? -9.003 -14.829 9.444 1.00 93.75 194 GLU A N 1
ATOM 1530 C CA . GLU A 1 194 ? -7.759 -15.556 9.721 1.00 93.75 194 GLU A CA 1
ATOM 1531 C C . GLU A 1 194 ? -6.791 -14.660 10.505 1.00 93.75 194 GLU A C 1
ATOM 1533 O O . GLU A 1 194 ? -6.416 -13.581 10.036 1.00 93.75 194 GLU A O 1
ATOM 1538 N N . ILE A 1 195 ? -6.356 -15.123 11.682 1.00 96.06 195 ILE A N 1
ATOM 1539 C CA . ILE A 1 195 ? -5.332 -14.466 12.504 1.00 96.06 195 ILE A CA 1
ATOM 1540 C C . ILE A 1 195 ? -4.004 -15.213 12.318 1.00 96.06 195 ILE A C 1
ATOM 1542 O O . ILE A 1 195 ? -3.887 -16.356 12.771 1.00 96.06 195 ILE A O 1
ATOM 1546 N N . PRO A 1 196 ? -2.996 -14.601 11.671 1.00 95.25 196 PRO A N 1
ATOM 1547 C CA . PRO A 1 196 ? -1.685 -15.218 11.514 1.00 95.25 196 PRO A CA 1
ATOM 1548 C C . PRO A 1 196 ? -1.013 -15.463 12.869 1.00 95.25 196 PRO A C 1
ATOM 1550 O O . PRO A 1 196 ? -1.018 -14.602 13.745 1.00 95.25 196 PRO A O 1
ATOM 1553 N N . THR A 1 197 ? -0.399 -16.636 13.032 1.00 93.88 197 THR A N 1
ATOM 1554 C CA . THR A 1 197 ? 0.335 -17.007 14.257 1.00 93.88 197 THR A CA 1
ATOM 1555 C C . THR A 1 197 ? 1.813 -16.632 14.209 1.00 93.88 197 THR A C 1
ATOM 1557 O O . THR A 1 197 ? 2.518 -16.746 15.208 1.00 93.88 197 THR A O 1
ATOM 1560 N N . GLU A 1 198 ? 2.311 -16.243 13.039 1.00 93.81 198 GLU A N 1
ATOM 1561 C CA . GLU A 1 198 ? 3.692 -15.819 12.835 1.00 93.81 198 GLU A CA 1
ATOM 1562 C C . GLU A 1 198 ? 3.796 -14.288 12.735 1.00 93.81 198 GLU A C 1
ATOM 1564 O O . GLU A 1 198 ? 2.826 -13.633 12.347 1.00 93.81 198 GLU A O 1
ATOM 1569 N N . PRO A 1 199 ? 4.964 -13.697 13.037 1.00 94.06 199 PRO A N 1
ATOM 1570 C CA . PRO A 1 199 ? 5.148 -12.253 12.947 1.00 94.06 199 PRO A CA 1
ATOM 1571 C C . PRO A 1 199 ? 5.001 -11.716 11.519 1.00 94.06 199 PRO A C 1
ATOM 1573 O O . PRO A 1 199 ? 5.612 -12.214 10.568 1.00 94.06 199 PRO A O 1
ATOM 1576 N N . GLY A 1 200 ? 4.237 -10.638 11.373 1.00 94.69 200 GLY A N 1
ATOM 1577 C CA . GLY A 1 200 ? 4.072 -9.956 10.098 1.00 94.69 200 GLY A CA 1
ATOM 1578 C C . GLY A 1 200 ? 3.028 -8.855 10.153 1.00 94.69 200 GLY A C 1
ATOM 1579 O O . GLY A 1 200 ? 2.617 -8.431 11.229 1.00 94.69 200 GLY A O 1
ATOM 1580 N N . VAL A 1 201 ? 2.628 -8.403 8.969 1.00 95.44 201 VAL A N 1
ATOM 1581 C CA . VAL A 1 201 ? 1.717 -7.276 8.768 1.00 95.44 201 VAL A CA 1
ATOM 1582 C C . VAL A 1 201 ? 0.462 -7.765 8.060 1.00 95.44 201 VAL A C 1
ATOM 1584 O O . VAL A 1 201 ? 0.528 -8.229 6.917 1.00 95.44 201 VAL A O 1
ATOM 1587 N N . CYS A 1 202 ? -0.677 -7.657 8.733 1.00 95.44 202 CYS A N 1
ATOM 1588 C CA . CYS A 1 202 ? -2.002 -7.901 8.185 1.00 95.44 202 CYS A CA 1
ATOM 1589 C C . CYS A 1 202 ? -2.550 -6.650 7.500 1.00 95.44 202 CYS A C 1
ATOM 1591 O O . CYS A 1 202 ? -2.433 -5.534 8.005 1.00 95.44 202 CYS A O 1
ATOM 1593 N N . PHE A 1 203 ? -3.204 -6.850 6.367 1.00 95.56 203 PHE A N 1
ATOM 1594 C CA . PHE A 1 203 ? -4.009 -5.837 5.696 1.00 95.56 203 PHE A CA 1
ATOM 1595 C C . PHE A 1 203 ? -5.212 -6.517 5.037 1.00 95.56 203 PHE A C 1
ATOM 1597 O O . PHE A 1 203 ? -5.291 -7.750 4.985 1.00 95.56 203 PHE A O 1
ATOM 1604 N N . ALA A 1 204 ? -6.153 -5.724 4.528 1.00 94.88 204 ALA A N 1
ATOM 1605 C CA . ALA A 1 204 ? -7.351 -6.252 3.888 1.00 94.88 204 ALA A CA 1
ATOM 1606 C C . ALA A 1 204 ? -6.987 -7.248 2.770 1.00 94.88 204 ALA A C 1
ATOM 1608 O O . ALA A 1 204 ? -6.318 -6.890 1.799 1.00 94.88 204 ALA A O 1
ATOM 1609 N N . GLY A 1 205 ? -7.407 -8.508 2.927 1.00 95.62 205 GLY A N 1
ATOM 1610 C CA . GLY A 1 205 ? -7.163 -9.600 1.977 1.00 95.62 205 GLY A CA 1
ATOM 1611 C C . GLY A 1 205 ? -5.739 -10.171 1.946 1.00 95.62 205 GLY A C 1
ATOM 1612 O O . GLY A 1 205 ? -5.446 -11.007 1.088 1.00 95.62 205 GLY A O 1
ATOM 1613 N N . GLY A 1 206 ? -4.834 -9.740 2.832 1.00 96.31 206 GLY A N 1
ATOM 1614 C CA . GLY A 1 206 ? -3.431 -10.134 2.751 1.00 96.31 206 GLY A CA 1
ATOM 1615 C C . GLY A 1 206 ? -2.651 -10.148 4.057 1.00 96.31 206 GLY A C 1
ATOM 1616 O O . GLY A 1 206 ? -3.017 -9.539 5.062 1.00 96.31 206 GLY A O 1
ATOM 1617 N N . PHE A 1 207 ? -1.531 -10.859 4.005 1.00 96.88 207 PHE A N 1
ATOM 1618 C CA . PHE A 1 207 ? -0.536 -10.922 5.063 1.00 96.88 207 PHE A CA 1
ATOM 1619 C C . PHE A 1 207 ? 0.872 -10.917 4.465 1.00 96.88 207 PHE A C 1
ATOM 1621 O O . PHE A 1 207 ? 1.164 -11.663 3.522 1.00 96.88 207 PHE A O 1
ATOM 1628 N N . LEU A 1 208 ? 1.755 -10.086 5.023 1.00 96.69 208 LEU A N 1
ATOM 1629 C CA . LEU A 1 208 ? 3.183 -10.112 4.724 1.00 96.69 208 LEU A CA 1
ATOM 1630 C C . LEU A 1 208 ? 3.969 -10.561 5.965 1.00 96.69 208 LEU A C 1
ATOM 1632 O O . LEU A 1 208 ? 4.088 -9.788 6.915 1.00 96.69 208 LEU A O 1
ATOM 1636 N N . PRO A 1 209 ? 4.568 -11.760 5.945 1.00 95.81 209 PRO A N 1
ATOM 1637 C CA . PRO A 1 209 ? 5.520 -12.198 6.958 1.00 95.81 209 PRO A CA 1
ATOM 1638 C C . PRO A 1 209 ? 6.768 -11.324 6.904 1.00 95.81 209 PRO A C 1
ATOM 1640 O O . PRO A 1 209 ? 7.492 -11.296 5.901 1.00 95.81 209 PRO A O 1
ATOM 1643 N N . THR A 1 210 ? 7.021 -10.596 7.981 1.00 91.81 210 THR A N 1
ATOM 1644 C CA . THR A 1 210 ? 8.183 -9.718 8.097 1.00 91.81 210 THR A CA 1
ATOM 1645 C C . THR A 1 210 ? 8.478 -9.437 9.568 1.00 91.81 210 THR A C 1
ATOM 1647 O O . THR A 1 210 ? 7.538 -9.279 10.358 1.00 91.81 210 THR A O 1
ATOM 1650 N N . PRO A 1 211 ? 9.763 -9.330 9.956 1.00 89.38 211 PRO A N 1
ATOM 1651 C CA . PRO A 1 211 ? 10.108 -8.802 11.269 1.00 89.38 211 PRO A CA 1
ATOM 1652 C C . PRO A 1 211 ? 9.552 -7.385 11.452 1.00 89.38 211 PRO A C 1
ATOM 1654 O O . PRO A 1 211 ? 9.111 -6.731 10.496 1.00 89.38 211 PRO A O 1
ATOM 1657 N N . GLU A 1 212 ? 9.570 -6.924 12.696 1.00 82.44 212 GLU A N 1
ATOM 1658 C CA . GLU A 1 212 ? 9.341 -5.520 13.023 1.00 82.44 212 GLU A CA 1
ATOM 1659 C C . GLU A 1 212 ? 10.365 -4.632 12.305 1.00 82.44 212 GLU A C 1
ATOM 1661 O O . GLU A 1 212 ? 11.523 -5.011 12.108 1.00 82.44 212 GLU A O 1
ATOM 1666 N N . GLY A 1 213 ? 9.921 -3.456 11.877 1.00 80.19 213 GLY A N 1
ATOM 1667 C CA . GLY A 1 213 ? 10.739 -2.515 11.128 1.00 80.19 213 GLY A CA 1
ATOM 1668 C C . GLY A 1 213 ? 10.077 -1.147 11.028 1.00 80.19 213 GLY A C 1
ATOM 1669 O O . GLY A 1 213 ? 9.023 -0.912 11.610 1.00 80.19 213 GLY A O 1
ATOM 1670 N N . SER A 1 214 ? 10.716 -0.250 10.285 1.00 80.81 214 SER A N 1
ATOM 1671 C CA . SER A 1 214 ? 10.221 1.091 9.964 1.00 80.81 214 SER A CA 1
ATOM 1672 C C . SER A 1 214 ? 9.689 1.163 8.529 1.00 80.81 214 SER A C 1
ATOM 1674 O O . SER A 1 214 ? 9.837 0.218 7.745 1.00 80.81 214 SER A O 1
ATOM 1676 N N . ASN A 1 215 ? 9.103 2.302 8.154 1.00 89.50 215 ASN A N 1
ATOM 1677 C CA . ASN A 1 215 ? 8.530 2.556 6.828 1.00 89.50 215 ASN A CA 1
ATOM 1678 C C . ASN A 1 215 ? 7.377 1.599 6.489 1.00 89.50 215 ASN A C 1
ATOM 1680 O O . ASN A 1 215 ? 7.308 1.027 5.397 1.00 89.50 215 ASN A O 1
ATOM 1684 N N . GLU A 1 216 ? 6.484 1.425 7.456 1.00 91.75 216 GLU A N 1
ATOM 1685 C CA . GLU A 1 216 ? 5.269 0.622 7.358 1.00 91.75 216 GLU A CA 1
ATOM 1686 C C . GLU A 1 216 ? 4.065 1.538 7.599 1.00 91.75 216 GLU A C 1
ATOM 1688 O O . GLU A 1 216 ? 4.040 2.320 8.547 1.00 91.75 216 GLU A O 1
ATOM 1693 N N . SER A 1 217 ? 3.061 1.480 6.734 1.00 93.19 217 SER A N 1
ATOM 1694 C CA . SER A 1 217 ? 1.748 2.033 7.035 1.00 93.19 217 SER A CA 1
ATOM 1695 C C . SER A 1 217 ? 0.650 1.097 6.574 1.00 93.19 217 SER A C 1
ATOM 1697 O O . SER A 1 217 ? 0.706 0.568 5.464 1.00 93.19 217 SER A O 1
ATOM 1699 N N . VAL A 1 218 ? -0.344 0.897 7.426 1.00 94.44 218 VAL A N 1
ATOM 1700 C CA . VAL A 1 218 ? -1.551 0.142 7.105 1.00 94.44 218 VAL A CA 1
ATOM 1701 C C . VAL A 1 218 ? -2.738 1.048 7.342 1.00 94.44 218 VAL A C 1
ATOM 1703 O O . VAL A 1 218 ? -2.897 1.574 8.438 1.00 94.44 218 VAL A O 1
ATOM 1706 N N . ASP A 1 219 ? -3.557 1.202 6.311 1.00 93.31 219 ASP A N 1
ATOM 1707 C CA . ASP A 1 219 ? -4.776 1.994 6.349 1.00 93.31 219 ASP A CA 1
ATOM 1708 C C . ASP A 1 219 ? -5.939 1.046 6.074 1.00 93.31 219 ASP A C 1
ATOM 1710 O O . ASP A 1 219 ? -6.062 0.495 4.973 1.00 93.31 219 ASP A O 1
ATOM 1714 N N . THR A 1 220 ? -6.755 0.812 7.098 1.00 93.44 220 THR A N 1
ATOM 1715 C CA . THR A 1 220 ? -7.890 -0.116 7.057 1.00 93.44 220 THR A CA 1
ATOM 1716 C C . THR A 1 220 ? -9.171 0.610 7.411 1.00 93.44 220 THR A C 1
ATOM 1718 O O . THR A 1 220 ? -9.240 1.310 8.413 1.00 93.44 220 THR A O 1
ATOM 1721 N N . GLN A 1 221 ? -10.198 0.406 6.601 1.00 93.25 221 GLN A N 1
ATOM 1722 C CA . GLN A 1 221 ? -11.544 0.893 6.814 1.00 93.25 221 GLN A CA 1
ATOM 1723 C C . GLN A 1 221 ? -12.488 -0.284 7.045 1.00 93.25 221 GLN A C 1
ATOM 1725 O O . GLN A 1 221 ? -12.527 -1.227 6.249 1.00 93.25 221 GLN A O 1
ATOM 1730 N N . PHE A 1 222 ? -13.311 -0.168 8.080 1.00 92.38 222 PHE A N 1
ATOM 1731 C CA . PHE A 1 222 ? -14.453 -1.032 8.329 1.00 92.38 222 PHE A CA 1
ATOM 1732 C C . PHE A 1 222 ? -15.748 -0.271 8.067 1.00 92.38 222 PHE A C 1
ATOM 1734 O O . PHE A 1 222 ? -15.995 0.784 8.659 1.00 92.38 222 PHE A O 1
ATOM 1741 N N . ARG A 1 223 ? -16.587 -0.827 7.191 1.00 92.12 223 ARG A N 1
ATOM 1742 C CA . ARG A 1 223 ? -17.949 -0.338 6.934 1.00 92.12 223 ARG A CA 1
ATOM 1743 C C . ARG A 1 223 ? -18.961 -1.286 7.552 1.00 92.12 223 ARG A C 1
ATOM 1745 O O . ARG A 1 223 ? -18.842 -2.498 7.388 1.00 92.12 223 ARG A O 1
ATOM 1752 N N . LEU A 1 224 ? -19.951 -0.733 8.242 1.00 88.00 224 LEU A N 1
ATOM 1753 C CA . LEU A 1 224 ? -21.018 -1.509 8.864 1.00 88.00 224 LEU A CA 1
ATOM 1754 C C . LEU A 1 224 ? -22.190 -1.664 7.900 1.00 88.00 224 LEU A C 1
ATOM 1756 O O . LEU A 1 224 ? -22.698 -0.670 7.385 1.00 88.00 224 LEU A O 1
ATOM 1760 N N . HIS A 1 225 ? -22.651 -2.895 7.686 1.00 79.94 225 HIS A N 1
ATOM 1761 C CA . HIS A 1 225 ? -23.712 -3.177 6.717 1.00 79.94 225 HIS A CA 1
ATOM 1762 C C . HIS A 1 225 ? -25.033 -2.473 7.074 1.00 79.94 225 HIS A C 1
ATOM 1764 O O . HIS A 1 225 ? -25.742 -1.982 6.202 1.00 79.94 225 HIS A O 1
ATOM 1770 N N . HIS A 1 226 ? -25.356 -2.385 8.366 1.00 79.56 226 HIS A N 1
ATOM 1771 C CA . HIS A 1 226 ? -26.598 -1.774 8.850 1.00 79.56 226 HIS A CA 1
ATOM 1772 C C . HIS A 1 226 ? -26.462 -0.291 9.239 1.00 79.56 226 HIS A C 1
ATOM 1774 O O . HIS A 1 226 ? -27.434 0.314 9.689 1.00 79.56 226 HIS A O 1
ATOM 1780 N N . MET A 1 227 ? -25.278 0.305 9.053 1.00 80.62 227 MET A N 1
ATOM 1781 C CA . MET A 1 227 ? -25.004 1.720 9.325 1.00 80.62 227 MET A CA 1
ATOM 1782 C C . MET A 1 227 ? -24.028 2.286 8.293 1.00 80.62 227 MET A C 1
ATOM 1784 O O . MET A 1 227 ? -22.869 2.556 8.594 1.00 80.62 227 MET A O 1
ATOM 1788 N N . GLU A 1 228 ? -24.518 2.491 7.069 1.00 76.19 228 GLU A N 1
ATOM 1789 C CA . GLU A 1 228 ? -23.707 2.992 5.948 1.00 76.19 228 GLU A CA 1
ATOM 1790 C C . GLU A 1 228 ? -23.116 4.393 6.197 1.00 76.19 228 GLU A C 1
ATOM 1792 O O . GLU A 1 228 ? -22.082 4.738 5.628 1.00 76.19 228 GLU A O 1
ATOM 1797 N N . ASP A 1 229 ? -23.732 5.177 7.088 1.00 79.88 229 ASP A N 1
ATOM 1798 C CA . ASP A 1 229 ? -23.258 6.506 7.494 1.00 79.88 229 ASP A CA 1
ATOM 1799 C C . ASP A 1 229 ? -22.110 6.465 8.526 1.00 79.88 229 ASP A C 1
ATOM 1801 O O . ASP A 1 229 ? -21.572 7.516 8.884 1.00 79.88 229 ASP A O 1
ATOM 1805 N N . ALA A 1 230 ? -21.733 5.277 9.017 1.00 81.50 230 ALA A N 1
ATOM 1806 C CA . ALA A 1 230 ? -20.672 5.083 10.001 1.00 81.50 230 ALA A CA 1
ATOM 1807 C C . ALA A 1 230 ? -19.518 4.245 9.430 1.00 81.50 230 ALA A C 1
ATOM 1809 O O . ALA A 1 230 ? -19.700 3.117 8.964 1.00 81.50 230 ALA A O 1
ATOM 1810 N N . THR A 1 231 ? -18.301 4.782 9.527 1.00 86.88 231 THR A N 1
ATOM 1811 C CA . THR A 1 231 ? -17.061 4.095 9.151 1.00 86.88 231 THR A CA 1
ATOM 1812 C C . THR A 1 231 ? -16.070 4.124 10.304 1.00 86.88 231 THR A C 1
ATOM 1814 O O . THR A 1 231 ? -16.029 5.082 11.077 1.00 86.88 231 THR A O 1
ATOM 1817 N N . PHE A 1 232 ? -15.262 3.073 10.417 1.00 88.94 232 PHE A N 1
ATOM 1818 C CA . PHE A 1 232 ? -14.104 3.056 11.306 1.00 88.94 232 PHE A CA 1
ATOM 1819 C C . PHE A 1 232 ? -12.851 2.982 10.458 1.00 88.94 232 PHE A C 1
ATOM 1821 O O . PHE A 1 232 ? -12.646 1.998 9.750 1.00 88.94 232 PHE A O 1
ATOM 1828 N N . ASP A 1 233 ? -12.024 4.012 10.544 1.00 90.75 233 ASP A N 1
ATOM 1829 C CA . ASP A 1 233 ? -10.757 4.093 9.835 1.00 90.75 233 ASP A CA 1
ATOM 1830 C C . ASP A 1 233 ? -9.615 3.917 10.841 1.00 90.75 233 ASP A C 1
ATOM 1832 O O . ASP A 1 233 ? -9.551 4.592 11.868 1.00 90.75 233 ASP A O 1
ATOM 1836 N N . ILE A 1 234 ? -8.725 2.974 10.554 1.00 90.44 234 ILE A N 1
ATOM 1837 C CA . ILE A 1 234 ? -7.595 2.594 11.394 1.00 90.44 234 ILE A CA 1
ATOM 1838 C C . ILE A 1 234 ? -6.332 2.769 10.566 1.00 90.44 234 ILE A C 1
ATOM 1840 O O . ILE A 1 234 ? -6.089 2.022 9.617 1.00 90.44 234 ILE A O 1
ATOM 1844 N N . GLY A 1 235 ? -5.534 3.761 10.949 1.00 90.38 235 GLY A N 1
ATOM 1845 C CA . GLY A 1 235 ? -4.190 3.977 10.432 1.00 90.38 235 GLY A CA 1
ATOM 1846 C C . GLY A 1 235 ? -3.161 3.459 11.429 1.00 90.38 235 GLY A C 1
ATOM 1847 O O . GLY A 1 235 ? -3.223 3.793 12.611 1.00 90.38 235 GLY A O 1
ATOM 1848 N N . MET A 1 236 ? -2.206 2.659 10.968 1.00 88.56 236 MET A N 1
ATOM 1849 C CA . MET A 1 236 ? -1.115 2.148 11.799 1.00 88.56 236 MET A CA 1
ATOM 1850 C C . MET A 1 236 ? 0.217 2.430 11.134 1.00 88.56 236 MET A C 1
ATOM 1852 O O . MET A 1 236 ? 0.382 2.166 9.945 1.00 88.56 236 MET A O 1
ATOM 1856 N N . THR A 1 237 ? 1.180 2.937 11.896 1.00 89.06 237 THR A N 1
ATOM 1857 C CA . THR A 1 237 ? 2.561 3.099 11.444 1.00 89.06 237 THR A CA 1
ATOM 1858 C C . THR A 1 237 ? 3.504 3.034 12.648 1.00 89.06 237 THR A C 1
ATOM 1860 O O . THR A 1 237 ? 3.177 3.597 13.692 1.00 89.06 237 THR A O 1
ATOM 1863 N N . PRO A 1 238 ? 4.658 2.349 12.545 1.00 85.12 238 PRO A N 1
ATOM 1864 C CA . PRO A 1 238 ? 5.691 2.391 13.575 1.00 85.12 238 PRO A CA 1
ATOM 1865 C C . PRO A 1 238 ? 6.524 3.679 13.491 1.00 85.12 238 PRO A C 1
ATOM 1867 O O . PRO A 1 238 ? 7.289 3.984 14.405 1.00 85.12 238 PRO A O 1
ATOM 1870 N N . ASP A 1 239 ? 6.397 4.441 12.400 1.00 82.06 239 ASP A N 1
ATOM 1871 C CA . ASP A 1 239 ? 7.129 5.683 12.212 1.00 82.06 239 ASP A CA 1
ATOM 1872 C C . ASP A 1 239 ? 6.367 6.817 12.899 1.00 82.06 239 ASP A C 1
ATOM 1874 O O . ASP A 1 239 ? 5.285 7.206 12.455 1.00 82.06 239 ASP A O 1
ATOM 1878 N N . LEU A 1 240 ? 6.936 7.389 13.961 1.00 74.12 240 LEU A N 1
ATOM 1879 C CA . LEU A 1 240 ? 6.392 8.607 14.554 1.00 74.12 240 LEU A CA 1
ATOM 1880 C C . LEU A 1 240 ? 6.559 9.759 13.549 1.00 74.12 240 LEU A C 1
ATOM 1882 O O . LEU A 1 240 ? 7.626 10.360 13.436 1.00 74.12 240 LEU A O 1
ATOM 1886 N N . ARG A 1 241 ? 5.508 10.026 12.771 1.00 70.31 241 ARG A N 1
ATOM 1887 C CA . ARG A 1 241 ? 5.496 11.088 11.750 1.00 70.31 241 ARG A CA 1
ATOM 1888 C C . ARG A 1 241 ? 5.198 12.461 12.340 1.00 70.31 241 ARG A C 1
ATOM 1890 O O . ARG A 1 241 ? 5.590 13.471 11.766 1.00 70.31 241 ARG A O 1
ATOM 1897 N N . GLU A 1 242 ? 4.517 12.485 13.479 1.00 77.69 242 GLU A N 1
ATOM 1898 C CA . GLU A 1 242 ? 4.054 13.703 14.127 1.00 77.69 242 GLU A CA 1
ATOM 1899 C C . GLU A 1 242 ? 5.033 14.169 15.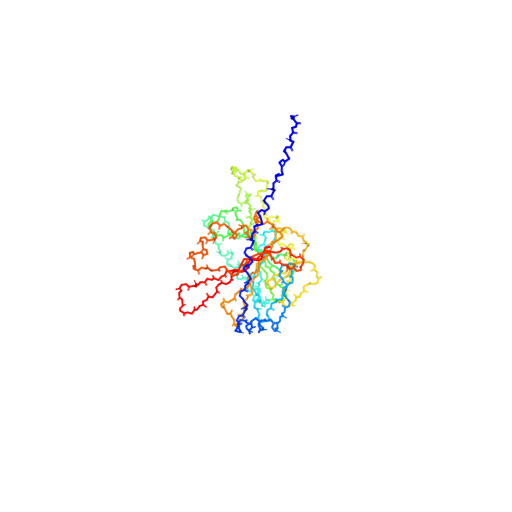204 1.00 77.69 242 GLU A C 1
ATOM 1901 O O . GLU A 1 242 ? 5.481 13.396 16.048 1.00 77.69 242 GLU A O 1
ATOM 1906 N N . THR A 1 243 ? 5.333 15.466 15.213 1.00 82.12 243 THR A N 1
ATOM 1907 C CA . THR A 1 243 ? 6.165 16.101 16.251 1.00 82.12 243 THR A CA 1
ATOM 1908 C C . THR A 1 243 ? 5.360 16.537 17.474 1.00 82.12 243 THR A C 1
ATOM 1910 O O . THR A 1 243 ? 5.927 17.013 18.456 1.00 82.12 243 THR A O 1
ATOM 1913 N N . THR A 1 244 ? 4.035 16.396 17.411 1.00 85.38 244 THR A N 1
ATOM 1914 C CA . THR A 1 244 ? 3.079 16.804 18.444 1.00 85.38 244 THR A CA 1
ATOM 1915 C C . THR A 1 244 ? 2.141 15.653 18.788 1.00 85.38 244 THR A C 1
ATOM 1917 O O . THR A 1 244 ? 1.938 14.745 17.980 1.00 85.38 244 THR A O 1
ATOM 1920 N N . THR A 1 245 ? 1.549 15.685 19.979 1.00 87.62 245 THR A N 1
ATOM 1921 C CA . THR A 1 245 ? 0.507 14.726 20.374 1.00 87.62 245 THR A CA 1
ATOM 1922 C C . THR A 1 245 ? -0.856 15.122 19.797 1.00 87.62 245 THR A C 1
ATOM 1924 O O . THR A 1 245 ? -1.047 16.254 19.331 1.00 87.62 245 THR A O 1
ATOM 1927 N N . LEU A 1 246 ? -1.828 14.209 19.820 1.00 88.19 246 LEU A N 1
ATOM 1928 C CA . LEU A 1 246 ? -3.192 14.505 19.385 1.00 88.19 246 LEU A CA 1
ATOM 1929 C C . LEU A 1 246 ? -3.792 15.645 20.208 1.00 88.19 246 LEU A C 1
ATOM 1931 O O . LEU A 1 246 ? -4.377 16.563 19.635 1.00 88.19 246 LEU A O 1
ATOM 1935 N N . LEU A 1 247 ? -3.626 15.631 21.529 1.00 89.44 247 LEU A N 1
ATOM 1936 C CA . LEU A 1 247 ? -4.181 16.664 22.405 1.00 89.44 247 LEU A CA 1
ATOM 1937 C C . LEU A 1 247 ? -3.533 18.029 22.176 1.00 89.44 247 LEU A C 1
ATOM 1939 O O . LEU A 1 247 ? -4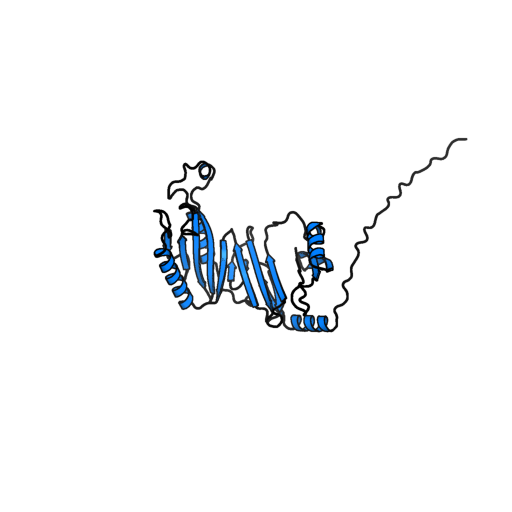.220 19.051 22.250 1.00 89.44 247 LEU A O 1
ATOM 1943 N N . GLN A 1 248 ? -2.235 18.066 21.864 1.00 90.12 248 GLN A N 1
ATOM 1944 C CA . GLN A 1 248 ? -1.558 19.303 21.474 1.00 90.12 248 GLN A CA 1
ATOM 1945 C C . GLN A 1 248 ? -2.149 19.867 20.179 1.00 90.12 248 GLN A C 1
ATOM 1947 O O . GLN A 1 248 ? -2.485 21.052 20.138 1.00 90.12 248 GLN A O 1
ATOM 1952 N N . ARG A 1 249 ? -2.358 19.022 19.160 1.00 88.31 249 ARG A N 1
ATOM 1953 C CA . ARG A 1 249 ? -3.016 19.434 17.910 1.00 88.31 249 ARG A CA 1
ATOM 1954 C C . ARG A 1 249 ? -4.457 19.872 18.145 1.00 88.31 249 ARG A C 1
ATOM 1956 O O . ARG A 1 249 ? -4.837 20.949 17.708 1.00 88.31 249 ARG A O 1
ATOM 1963 N N . ALA A 1 250 ? -5.244 19.111 18.899 1.00 86.56 250 ALA A N 1
ATOM 1964 C CA . ALA A 1 250 ? -6.634 19.443 19.220 1.00 86.56 250 ALA A CA 1
ATOM 1965 C C . ALA A 1 250 ? -6.782 20.783 19.974 1.00 86.56 250 ALA A C 1
ATOM 1967 O O . ALA A 1 250 ? -7.859 21.381 19.984 1.00 86.56 250 ALA A O 1
ATOM 1968 N N . ASN A 1 251 ? -5.710 21.276 20.605 1.00 87.62 251 ASN A N 1
ATOM 1969 C CA . ASN A 1 251 ? -5.666 22.589 21.247 1.00 87.62 251 ASN A CA 1
ATOM 1970 C C . ASN A 1 251 ? -5.258 23.735 20.307 1.00 87.62 251 ASN A C 1
ATOM 1972 O O . ASN A 1 251 ? -5.317 24.890 20.737 1.00 87.62 251 ASN A O 1
ATOM 1976 N N . SER A 1 252 ? -4.868 23.452 19.060 1.00 89.06 252 SER A N 1
ATOM 1977 C CA . SER A 1 252 ? -4.464 24.477 18.098 1.00 89.06 252 SER A CA 1
ATOM 1978 C C . SER A 1 252 ? -5.631 25.403 17.748 1.00 89.06 252 SER A C 1
ATOM 1980 O O . SER A 1 252 ? -6.803 25.006 17.712 1.00 89.06 252 SER A O 1
ATOM 1982 N N . THR A 1 253 ? -5.313 26.671 17.497 1.00 90.31 253 THR A N 1
ATOM 1983 C CA . THR A 1 253 ? -6.313 27.685 17.139 1.00 90.31 253 THR A CA 1
ATOM 1984 C C . THR A 1 253 ? -7.015 27.317 15.833 1.00 90.31 253 THR A C 1
ATOM 1986 O O . THR A 1 253 ? -8.219 27.524 15.706 1.00 90.31 253 THR A O 1
ATOM 1989 N N . GLU A 1 254 ? -6.286 26.721 14.891 1.00 88.12 254 GLU A N 1
ATOM 1990 C CA . GLU A 1 254 ? -6.770 26.308 13.575 1.00 88.12 254 GLU A CA 1
ATOM 1991 C C . GLU A 1 254 ? -7.831 25.210 13.689 1.00 88.12 254 GLU A C 1
ATOM 1993 O O . GLU A 1 254 ? -8.924 25.369 13.146 1.00 88.12 254 GLU A O 1
ATOM 1998 N N . LEU A 1 255 ? -7.565 24.130 14.438 1.00 84.88 255 LEU A N 1
ATOM 1999 C CA . LEU A 1 255 ? -8.536 23.042 14.607 1.00 84.88 255 LEU A CA 1
ATOM 2000 C C . LEU A 1 255 ? -9.763 23.485 15.403 1.00 84.88 255 LEU A C 1
ATOM 2002 O O . LEU A 1 255 ? -10.886 23.108 15.070 1.00 84.88 255 LEU A O 1
ATOM 2006 N N . ARG A 1 256 ? -9.582 24.345 16.408 1.00 85.75 256 ARG A N 1
ATOM 2007 C CA . ARG A 1 256 ? -10.708 24.924 17.155 1.00 85.75 256 ARG A CA 1
ATOM 2008 C C . ARG A 1 256 ? -11.562 25.845 16.286 1.00 85.75 256 ARG A C 1
ATOM 2010 O O . ARG A 1 256 ? -12.786 25.830 16.407 1.00 85.75 256 ARG A O 1
ATOM 2017 N N . ALA A 1 257 ? -10.936 26.637 15.416 1.00 87.50 257 ALA A N 1
ATOM 2018 C CA . ALA A 1 257 ? -11.642 27.483 14.461 1.00 87.50 257 ALA A CA 1
ATOM 2019 C C . ALA A 1 257 ? -12.391 26.642 13.418 1.00 87.50 257 ALA A C 1
ATOM 2021 O O . ALA A 1 257 ? -13.549 26.938 13.137 1.00 87.50 257 ALA A O 1
ATOM 2022 N N . ALA A 1 258 ? -11.772 25.573 12.908 1.00 85.44 258 ALA A N 1
ATOM 2023 C CA . ALA A 1 258 ? -12.400 24.640 11.977 1.00 85.44 258 ALA A CA 1
ATOM 2024 C C . ALA A 1 258 ? -13.608 23.929 12.604 1.00 85.44 258 ALA A C 1
ATOM 2026 O O . ALA A 1 258 ? -14.678 23.905 11.999 1.00 85.44 258 ALA A O 1
ATOM 2027 N N . LEU A 1 259 ? -13.475 23.432 13.841 1.00 84.94 259 LEU A N 1
ATOM 2028 C CA . LEU A 1 259 ? -14.583 22.824 14.580 1.00 84.94 259 LEU A CA 1
ATOM 2029 C C . LEU A 1 259 ? -15.748 23.811 14.740 1.00 84.94 259 LEU A C 1
ATOM 2031 O O . LEU A 1 259 ? -16.890 23.471 14.449 1.00 84.94 259 LEU A O 1
ATOM 2035 N N . LYS A 1 260 ? -15.458 25.059 15.130 1.00 86.25 260 LYS A N 1
ATOM 2036 C CA . LYS A 1 260 ? -16.478 26.108 15.270 1.00 86.25 260 LYS A CA 1
ATOM 2037 C C . LYS A 1 260 ? -17.138 26.467 13.935 1.00 86.25 260 LYS A C 1
ATOM 2039 O O . LYS A 1 260 ? -18.346 26.673 13.894 1.00 86.25 260 LYS A O 1
ATOM 2044 N N . ALA A 1 261 ? -16.364 26.558 12.853 1.00 85.94 261 ALA A N 1
ATOM 2045 C CA . ALA A 1 261 ? -16.882 26.846 11.516 1.00 85.94 261 ALA A CA 1
ATOM 2046 C C . ALA A 1 261 ? -17.805 25.731 10.993 1.00 85.94 261 ALA A C 1
ATOM 2048 O O . ALA A 1 261 ? -18.697 26.005 10.195 1.00 85.94 261 ALA A O 1
ATOM 2049 N N . ALA A 1 262 ? -17.614 24.500 11.470 1.00 82.38 262 ALA A N 1
ATOM 2050 C CA . ALA A 1 262 ? -18.442 23.341 11.154 1.00 82.38 262 ALA A CA 1
ATOM 2051 C C . ALA A 1 262 ? -19.660 23.158 12.088 1.00 82.38 262 ALA A C 1
ATOM 2053 O O . ALA A 1 262 ? -20.284 22.099 12.044 1.00 82.38 262 ALA A O 1
ATOM 2054 N N . ASP A 1 263 ? -19.988 24.144 12.939 1.00 85.25 263 ASP A N 1
ATOM 2055 C CA . ASP A 1 263 ? -21.017 24.018 13.995 1.00 85.25 263 ASP A CA 1
ATOM 2056 C C . ASP A 1 263 ? -20.801 22.756 14.854 1.00 85.25 263 ASP A C 1
ATOM 2058 O O . ASP A 1 263 ? -21.728 22.001 15.153 1.00 85.25 263 ASP A O 1
ATOM 2062 N N . GLY A 1 264 ? -19.529 22.475 15.153 1.00 84.06 264 GLY A N 1
ATOM 2063 C CA . GLY A 1 264 ? -19.111 21.287 15.873 1.00 84.06 264 GLY A CA 1
ATOM 2064 C C . GLY A 1 264 ? -18.961 21.513 17.374 1.00 84.06 264 GLY A C 1
ATOM 2065 O O . GLY A 1 264 ? -18.516 22.567 17.834 1.00 84.06 264 GLY A O 1
ATOM 2066 N N . GLU A 1 265 ? -19.280 20.479 18.140 1.00 84.81 265 GLU A N 1
ATOM 2067 C CA . GLU A 1 265 ? -19.212 20.429 19.593 1.00 84.81 265 GLU A CA 1
ATOM 2068 C C . GLU A 1 265 ? -18.209 19.366 20.048 1.00 84.81 265 GLU A C 1
ATOM 2070 O O . GLU A 1 265 ? -18.077 18.293 19.459 1.00 84.81 265 GLU A O 1
ATOM 2075 N N . LEU A 1 266 ? -17.473 19.671 21.118 1.00 86.25 266 LEU A N 1
ATOM 2076 C CA . LEU A 1 266 ? -16.583 18.711 21.756 1.00 86.25 266 LEU A CA 1
ATOM 2077 C C . LEU A 1 266 ? -17.396 17.805 22.685 1.00 86.25 266 LEU A C 1
ATOM 2079 O O . LEU A 1 266 ? -17.972 18.293 23.654 1.00 86.25 266 LEU A O 1
ATOM 2083 N N . ILE A 1 267 ? -17.372 16.494 22.440 1.00 85.06 267 ILE A N 1
ATOM 2084 C CA . ILE A 1 267 ? -18.010 15.503 23.318 1.00 85.06 267 ILE A CA 1
ATOM 2085 C C . ILE A 1 267 ? -17.043 15.072 24.421 1.00 85.06 267 ILE A C 1
ATOM 2087 O O . ILE A 1 267 ? -17.403 15.042 25.597 1.00 85.06 267 ILE A O 1
ATOM 2091 N N . ARG A 1 268 ? -15.820 14.687 24.038 1.00 86.12 268 ARG A N 1
ATOM 2092 C CA . ARG A 1 268 ? -14.817 14.142 24.961 1.00 86.12 268 ARG A CA 1
ATOM 2093 C C . ARG A 1 268 ? -13.407 14.412 24.455 1.00 86.12 268 ARG A C 1
ATOM 2095 O O . ARG A 1 268 ? -13.159 14.406 23.253 1.00 86.12 268 ARG A O 1
ATOM 2102 N N . LYS A 1 269 ? -12.477 14.676 25.366 1.00 88.69 269 LYS A N 1
ATOM 2103 C CA . LYS A 1 269 ? -11.062 14.894 25.054 1.00 88.69 269 LYS A CA 1
ATOM 2104 C C . LYS A 1 269 ? -10.219 14.494 26.252 1.00 88.69 269 LYS A C 1
ATOM 2106 O O . LYS A 1 269 ? -10.503 14.968 27.349 1.00 88.69 269 LYS A O 1
ATOM 2111 N N . GLY A 1 270 ? -9.162 13.720 26.047 1.00 88.88 270 GLY A N 1
ATOM 2112 C CA . GLY A 1 270 ? -8.267 13.346 27.139 1.00 88.88 270 GLY A CA 1
ATOM 2113 C C . GLY A 1 270 ? -7.360 12.175 26.804 1.00 88.88 270 GLY A C 1
ATOM 2114 O O . GLY A 1 270 ? -7.206 11.804 25.645 1.00 88.88 270 GLY A O 1
ATOM 2115 N N . THR A 1 271 ? -6.739 11.616 27.834 1.00 89.38 271 THR A N 1
ATOM 2116 C CA . THR A 1 271 ? -5.993 10.358 27.751 1.00 89.38 271 THR A CA 1
ATOM 2117 C C . THR A 1 271 ? -6.940 9.175 27.922 1.00 89.38 271 THR A C 1
ATOM 2119 O O . THR A 1 271 ? -7.841 9.226 28.760 1.00 89.38 271 THR A O 1
ATOM 2122 N N . VAL A 1 272 ? -6.707 8.102 27.173 1.00 85.31 272 VAL A N 1
ATOM 2123 C CA . VAL A 1 272 ? -7.437 6.835 27.264 1.00 85.31 272 VAL A CA 1
ATOM 2124 C C . VAL A 1 272 ? -6.445 5.721 27.555 1.00 85.31 272 VAL A C 1
ATOM 2126 O O . VAL A 1 272 ? -5.430 5.577 26.877 1.00 85.31 272 VAL A O 1
ATOM 2129 N N . GLU A 1 273 ? -6.763 4.914 28.560 1.00 82.75 273 GLU A N 1
ATOM 2130 C CA . GLU A 1 273 ? -6.001 3.712 28.875 1.00 82.75 273 GLU A CA 1
ATOM 2131 C C . GLU A 1 273 ? -6.447 2.576 27.953 1.00 82.75 273 GLU A C 1
ATOM 2133 O O . GLU A 1 273 ? -7.584 2.100 28.036 1.00 82.75 273 GLU A O 1
ATOM 2138 N N . LEU A 1 274 ? -5.548 2.133 27.076 1.00 82.50 274 LEU A N 1
ATOM 2139 C CA . LEU A 1 274 ? -5.722 0.935 26.266 1.00 82.50 274 LEU A CA 1
ATOM 2140 C C . LEU A 1 274 ? -4.672 -0.107 26.678 1.00 82.50 274 LEU A C 1
ATOM 2142 O O . LEU A 1 274 ? -3.540 0.252 27.008 1.00 82.50 274 LEU A O 1
ATOM 2146 N N . PRO A 1 275 ? -5.000 -1.412 26.677 1.00 79.81 275 PRO A N 1
ATOM 2147 C CA . PRO A 1 275 ? -4.043 -2.443 27.063 1.00 79.81 275 PRO A CA 1
ATOM 2148 C C . PRO A 1 275 ? -2.745 -2.355 26.247 1.00 79.81 275 PRO A C 1
ATOM 2150 O O . PRO A 1 275 ? -2.741 -2.576 25.040 1.00 79.81 275 PRO A O 1
ATOM 2153 N N . GLY A 1 276 ? -1.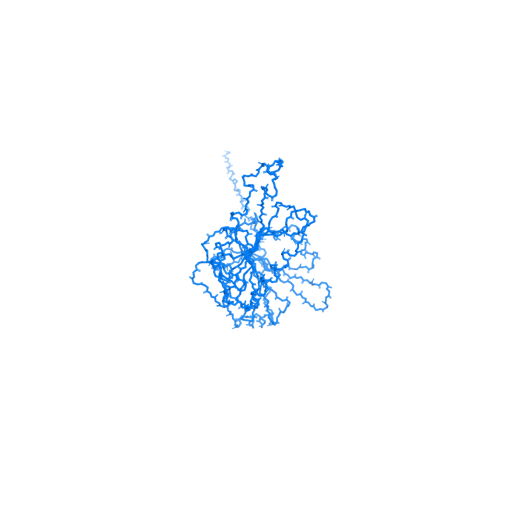638 -2.030 26.920 1.00 78.81 276 GLY A N 1
ATOM 2154 C CA . GLY A 1 276 ? -0.318 -1.920 26.292 1.00 78.81 276 GLY A CA 1
ATOM 2155 C C . GLY A 1 276 ? -0.108 -0.679 25.417 1.00 78.81 276 GLY A C 1
ATOM 2156 O O . GLY A 1 276 ? 0.931 -0.590 24.765 1.00 78.81 276 GLY A O 1
ATOM 2157 N N . LEU A 1 277 ? -1.041 0.278 25.408 1.00 82.69 277 LEU A N 1
ATOM 2158 C CA . LEU A 1 277 ? -0.970 1.494 24.600 1.00 82.69 277 LEU A CA 1
ATOM 2159 C C . LEU A 1 277 ? -1.294 2.722 25.455 1.00 82.69 277 LEU A C 1
ATOM 2161 O O . LEU A 1 277 ? -2.351 2.815 26.074 1.00 82.69 277 LEU A O 1
ATOM 2165 N N . LYS A 1 278 ? -0.375 3.690 25.460 1.00 83.94 278 LYS A N 1
ATOM 2166 C CA . LYS A 1 278 ? -0.682 5.042 25.931 1.00 83.94 278 LYS A CA 1
ATOM 2167 C C . LYS A 1 278 ? -1.419 5.738 24.808 1.00 83.94 278 LYS A C 1
ATOM 2169 O O . LYS A 1 278 ? -0.836 5.871 23.737 1.00 83.94 278 LYS A O 1
ATOM 2174 N N . SER A 1 279 ? -2.652 6.156 25.052 1.00 86.62 279 SER A N 1
ATOM 2175 C CA . SER A 1 279 ? -3.470 6.724 23.993 1.00 86.62 279 SER A CA 1
ATOM 2176 C C . SER A 1 279 ? -4.120 8.036 24.387 1.00 86.62 279 SER A C 1
ATOM 2178 O O . SER A 1 279 ? -4.438 8.289 25.550 1.00 86.62 279 SER A O 1
ATOM 2180 N N . GLU A 1 280 ? -4.324 8.884 23.393 1.00 89.31 280 GLU A N 1
ATOM 2181 C CA . GLU A 1 280 ? -5.102 10.113 23.500 1.00 89.31 280 GLU A CA 1
ATOM 2182 C C . GLU A 1 280 ? -6.379 10.009 22.661 1.00 89.31 280 GLU A C 1
ATOM 2184 O O . GLU A 1 280 ? -6.388 9.363 21.616 1.00 89.31 280 GLU A O 1
ATOM 2189 N N . GLU A 1 281 ? -7.450 10.676 23.092 1.00 88.06 281 GLU A N 1
ATOM 2190 C CA . GLU A 1 281 ? -8.694 10.794 22.334 1.00 88.06 281 GLU A CA 1
ATOM 2191 C C . GLU A 1 281 ? -9.121 12.251 22.145 1.00 88.06 281 GLU A C 1
ATOM 2193 O O . GLU A 1 281 ? -8.977 13.112 23.024 1.00 88.06 281 GLU A O 1
ATOM 2198 N N . TRP A 1 282 ? -9.739 12.502 20.996 1.00 88.75 282 TRP A N 1
ATOM 2199 C CA . TRP A 1 282 ? -10.482 13.719 20.715 1.00 88.75 282 TRP A CA 1
ATOM 2200 C C . TRP A 1 282 ? -11.759 13.342 19.971 1.00 88.75 282 TRP A C 1
ATOM 2202 O O . TRP A 1 282 ? -11.689 12.822 18.863 1.00 88.75 282 TRP A O 1
ATOM 2212 N N . LEU A 1 283 ? -12.906 13.562 20.614 1.00 87.62 283 LEU A N 1
ATOM 2213 C CA . LEU A 1 283 ? -14.230 13.176 20.144 1.00 87.62 283 LEU A CA 1
ATOM 2214 C C . LEU A 1 283 ? -15.099 14.416 19.962 1.00 87.62 283 LEU A C 1
ATOM 2216 O O . LEU A 1 283 ? -15.363 15.153 20.919 1.00 87.62 283 LEU A O 1
ATOM 2220 N N . VAL A 1 284 ? -15.569 14.617 18.738 1.00 85.44 284 VAL A N 1
ATOM 2221 C CA . VAL A 1 284 ? -16.390 15.764 18.338 1.00 85.44 284 VAL A CA 1
ATOM 2222 C C . VAL A 1 284 ? -17.675 15.302 17.656 1.00 85.44 284 VAL A C 1
ATOM 2224 O O . VAL A 1 284 ? -17.708 14.226 17.063 1.00 85.44 284 VAL A O 1
ATOM 2227 N N . GLU A 1 285 ? -18.720 16.115 17.737 1.00 82.62 285 GLU A N 1
ATOM 2228 C CA . GLU A 1 285 ? -19.964 15.989 16.973 1.00 82.62 285 GLU A CA 1
ATOM 2229 C C . GLU A 1 285 ? -20.116 17.233 16.100 1.00 82.62 285 GLU A C 1
ATOM 2231 O O . GLU A 1 285 ? -19.757 18.323 16.522 1.00 82.62 285 GLU A O 1
ATOM 2236 N N . GLY A 1 286 ? -20.642 17.099 14.887 1.00 75.44 286 GLY A N 1
ATOM 2237 C CA . GLY A 1 286 ? -20.938 18.238 14.017 1.00 75.44 286 GLY A CA 1
ATOM 2238 C C . GLY A 1 286 ? -22.156 17.968 13.147 1.00 75.44 286 GLY A C 1
ATOM 2239 O O . GLY A 1 286 ? -22.560 16.813 12.971 1.00 75.44 286 GLY A O 1
ATOM 2240 N N . ARG A 1 287 ? -22.757 19.032 12.606 1.00 71.25 287 ARG A N 1
ATOM 2241 C CA . ARG A 1 287 ? -23.930 18.942 11.724 1.00 71.25 287 ARG A CA 1
ATOM 2242 C C . ARG A 1 287 ? -23.498 19.036 10.265 1.00 71.25 287 ARG A C 1
ATOM 2244 O O . ARG A 1 287 ? -22.807 19.974 9.884 1.00 71.25 287 ARG A O 1
ATOM 2251 N N . ARG A 1 288 ? -23.956 18.114 9.410 1.00 56.78 288 ARG A N 1
ATOM 2252 C CA . ARG A 1 288 ? -23.823 18.308 7.955 1.00 56.78 288 ARG A CA 1
ATOM 2253 C C . ARG A 1 288 ? -24.879 19.305 7.448 1.00 56.78 288 ARG A C 1
ATOM 2255 O O . ARG A 1 288 ? -26.053 19.114 7.767 1.00 56.78 288 ARG A O 1
ATOM 2262 N N . PRO A 1 289 ? -24.514 20.304 6.623 1.00 52.88 289 PRO A N 1
ATOM 2263 C CA . PRO A 1 289 ? -25.451 21.336 6.170 1.00 52.88 289 PRO A CA 1
ATOM 2264 C C . PRO A 1 289 ? -26.580 20.905 5.212 1.00 52.88 289 PRO A C 1
ATOM 2266 O O . PRO A 1 289 ? -27.461 21.718 4.963 1.00 52.88 289 PRO A O 1
ATOM 2269 N N . GLU A 1 290 ? -26.602 19.686 4.654 1.00 49.16 290 GLU A N 1
ATOM 2270 C CA . GLU A 1 290 ? -27.389 19.443 3.421 1.00 49.16 290 GLU A CA 1
ATOM 2271 C C . GLU A 1 290 ? -28.565 18.463 3.491 1.00 49.16 290 GLU A C 1
ATOM 2273 O O . GLU A 1 290 ? -29.283 18.294 2.509 1.00 49.16 290 GLU A O 1
ATOM 2278 N N . THR A 1 291 ? -28.866 17.857 4.633 1.00 43.19 291 THR A N 1
ATOM 2279 C CA . THR A 1 291 ? -30.048 16.993 4.728 1.00 43.19 291 THR A CA 1
ATOM 2280 C C . THR A 1 291 ? -30.743 17.261 6.044 1.00 43.19 291 THR A C 1
ATOM 2282 O O . THR A 1 291 ? -30.124 17.117 7.088 1.00 43.19 291 THR A O 1
ATOM 2285 N N . GLY A 1 292 ? -32.036 17.589 6.044 1.00 43.78 292 GLY A N 1
ATOM 2286 C CA . GLY A 1 292 ? -32.861 17.745 7.257 1.00 43.78 292 GLY A CA 1
ATOM 2287 C C . GLY A 1 292 ? -32.982 16.489 8.149 1.00 43.78 292 GLY A C 1
ATOM 2288 O O . GLY A 1 292 ? -33.895 16.394 8.964 1.00 43.78 292 GLY A O 1
ATOM 2289 N N . ARG A 1 293 ? -32.080 15.513 7.998 1.00 41.62 293 ARG A N 1
ATOM 2290 C CA . ARG A 1 293 ? -31.803 14.379 8.882 1.00 41.62 293 ARG A CA 1
ATOM 2291 C C . ARG A 1 293 ? -30.380 14.522 9.398 1.00 41.62 293 ARG A C 1
ATOM 2293 O O . ARG A 1 293 ? -29.492 14.737 8.590 1.00 41.62 293 ARG A O 1
ATOM 2300 N N . ARG A 1 294 ? -30.195 14.389 10.714 1.00 38.59 294 ARG A N 1
ATOM 2301 C CA . ARG A 1 294 ? -28.936 14.602 11.448 1.00 38.59 294 ARG A CA 1
ATOM 2302 C C . ARG A 1 294 ? -27.871 13.550 11.081 1.00 38.59 294 ARG A C 1
ATOM 2304 O O . ARG A 1 294 ? -27.981 12.439 11.596 1.00 38.59 294 ARG A O 1
ATOM 2311 N N . PRO A 1 295 ? -26.818 13.849 10.300 1.00 42.06 295 PRO A N 1
ATOM 2312 C CA . PRO A 1 295 ? -25.692 12.937 10.164 1.00 42.06 295 PRO A CA 1
ATOM 2313 C C . PRO A 1 295 ? -24.642 13.399 11.173 1.00 42.06 295 PRO A C 1
ATOM 2315 O O . PRO A 1 295 ? -24.104 14.501 11.059 1.00 42.06 295 PRO A O 1
ATOM 2318 N N . ARG A 1 296 ? -24.399 12.582 12.197 1.00 46.84 296 ARG A N 1
ATOM 2319 C CA . ARG A 1 296 ? -23.362 12.830 13.201 1.00 46.84 296 ARG A CA 1
ATOM 2320 C C . ARG A 1 296 ? -22.031 12.377 12.621 1.00 46.84 296 ARG A C 1
ATOM 2322 O O . ARG A 1 296 ? -21.862 11.191 12.362 1.00 46.84 296 ARG A O 1
ATOM 2329 N N . GLN A 1 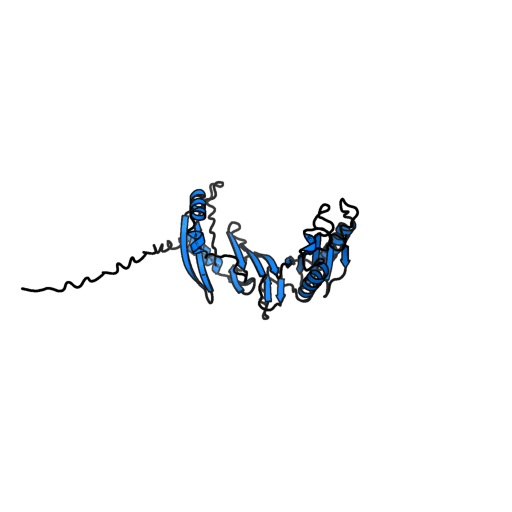297 ? -21.091 13.293 12.419 1.00 41.28 297 GLN A N 1
ATOM 2330 C CA . GLN A 1 297 ? -19.708 12.898 12.164 1.00 41.28 297 GLN A CA 1
ATOM 2331 C C . GLN A 1 297 ? -18.982 12.816 13.505 1.00 41.28 297 GLN A C 1
ATOM 2333 O O . GLN A 1 297 ? -18.704 13.845 14.115 1.00 41.28 297 GLN A O 1
ATOM 2338 N N . LEU A 1 298 ? -18.711 11.594 13.963 1.00 48.03 298 LEU A N 1
ATOM 2339 C CA . LEU A 1 298 ? -17.809 11.337 15.079 1.00 48.03 298 LEU A CA 1
ATOM 2340 C C . LEU A 1 298 ? -16.432 11.038 14.503 1.00 48.03 298 LEU A C 1
ATOM 2342 O O . LEU A 1 298 ? -16.239 10.032 13.827 1.00 48.03 298 LEU A O 1
ATOM 2346 N N . ILE A 1 299 ? -15.486 11.937 14.747 1.00 49.62 299 ILE A N 1
ATOM 2347 C CA . ILE A 1 299 ? -14.079 11.698 14.440 1.00 49.62 299 ILE A CA 1
ATOM 2348 C C . ILE A 1 299 ? -13.451 11.194 15.730 1.00 49.62 299 ILE A C 1
ATOM 2350 O O . ILE A 1 299 ? -13.457 11.904 16.732 1.00 49.62 299 ILE A O 1
ATOM 2354 N N . PHE A 1 300 ? -12.956 9.961 15.704 1.00 46.41 300 PHE A N 1
ATOM 2355 C CA . PHE A 1 300 ? -12.194 9.367 16.790 1.00 46.41 300 PHE A CA 1
ATOM 2356 C C . PHE A 1 300 ? -10.774 9.152 16.290 1.00 46.41 300 PHE A C 1
ATOM 2358 O O . PHE A 1 300 ? -10.541 8.351 15.387 1.00 46.41 300 PHE A O 1
ATOM 2365 N N . ILE A 1 301 ? -9.835 9.914 16.841 1.00 55.28 301 ILE A N 1
ATOM 2366 C CA . ILE A 1 301 ? -8.414 9.740 16.555 1.00 55.28 301 ILE A CA 1
ATOM 2367 C C . ILE A 1 301 ? -7.804 9.137 17.808 1.00 55.28 301 ILE A C 1
ATOM 2369 O O . ILE A 1 301 ? -7.898 9.739 18.874 1.00 55.28 301 ILE A O 1
ATOM 2373 N N . LEU A 1 302 ? -7.208 7.957 17.663 1.00 51.06 302 LEU A N 1
ATOM 2374 C CA . LEU A 1 302 ? -6.276 7.405 18.636 1.00 51.06 302 LEU A CA 1
ATOM 2375 C C . LEU A 1 302 ? -4.860 7.681 18.133 1.00 51.06 302 LEU A C 1
ATOM 2377 O O . LEU A 1 302 ? -4.552 7.482 16.953 1.00 51.06 302 LEU A O 1
ATOM 2381 N N . HIS A 1 303 ? -4.020 8.181 19.027 1.00 52.41 303 HIS A N 1
ATOM 2382 C CA . HIS A 1 303 ? -2.573 8.281 18.862 1.00 52.41 303 HIS A CA 1
ATOM 2383 C C . HIS A 1 303 ? -1.919 7.712 20.105 1.00 52.41 303 HIS A C 1
ATOM 2385 O O . HIS A 1 303 ? -2.422 8.054 21.201 1.00 52.41 303 HIS A O 1
#

Sequence (303 aa):
MRGARATLTATCLILTVAACDHTPAPLSQQEKQIVTELTANLKTRCVGRYLINMPGDAVESGHAKIQGVSIGAKAMTEEAYRKEVAQRETVLKATKSVDAYPFLYAAGQARGENTYSFIHRGTVYDDPSRRYFEGYKWDRGYRFLPKIKTYDYTHPDQTNDPIVKQFDVKNAVPEKTALVFSMLEKLRGRPEDEIPTEPGVCFAGGFLPTPEGSNESVDTQFRLHHMEDATFDIGMTPDLRETTTLLQRANSTELRAALKAADGELIRKGTVELPGLKSEEWLVEGRRPETGRRPRQLIFILH

Radius of gyration: 26.92 Å; chains: 1; bounding box: 58×67×101 Å

Secondary structure (DSSP, 8-state):
----------------------PPPPPPHHHHHHHHHHHSSEEEEEEBTEEEEEETTPEEEEEEEETTEEEEEEE--HHHHHHHHHHHHHHHHH---SSSS-SEEEEE--SSTTEEEEEE-SSTTS-TTEEEEEEEEEETTEEEEEEEEEEBTBTTB-TTSTTGGG-S-SB-HHHHHHHHHHHHHH-EE--TT---SSSEEEETTEEEE--S-SSEEEEEEEEETTEEEEEEEEEE-SS---SS-HHHHHTSHHHHHHHHHTT-EEEEEEEEEETTEEEEEEEEE-B-TT-SS--B--EEEE-

pLDDT: mean 85.64, std 18.56, range [29.7, 98.69]

Foldseek 3Di:
DDDDDDDDDPDPPPPPPPPPPLPFDPDDPVRVVVVCQFPVAWAWFAAFQDIDTGRPQWDKDWWKAAPQKTKHKDFADLVVQVVVLVVVVVVQVPDAAPDPAHQWDDWAAFAAPQKIKTWGAPDSDDDNFKIKIWMWHDAPRMIMTIIHIFTACVVVPPCPPPVNVPDPDRGCVVVVSVVVSVQRNFKHFDDRRDDDPADFTDARRITTHDDDDARMKIWMKIAHPVCNLDIDIDIDGPDPPDPDAPLRVCPDPVVVVVCVVQVKDWRDWAWDDDVVDTWTWTWMWGADPDDPDGRTDTDTDID